Protein AF-U4QFS8-F1 (afdb_monomer_lite)

InterPro domains:
  IPR054530 TcaA, 4th domain [PF22820] (156-215)

Sequence (349 aa):
MVGTNYYSCKAQIGRIETGLENGEVNNVVTNGKVPLTAKNLTPLKEYYKNNPAAYKKLKKSLMGKNNLPIKLIKQGHYFLFFPRYVVQLPTYELNVVNDYHHSTVTVNGMKFVKKQKVFPGAYNIEAKSSYLGQIAKFKKTVNVWKDQTAEVNLNAKTIKVQGMPNGKLYLNNHNIGKLDKKGNLVLEDVPLTKPFSMYVAKKQKGKLVKTKQVKDVPAVIKGSKNVAVLKLDWQQSKNVGKLLEDNFNYPNSKDFIGGSKNKSYVELRTLVSNWRNSPNLTKYHANITVNNKSLNDIRYSVEFNFAFNKNGKRYKRVQVMKFRSASARSTSKGLKIKTIGGGRIVSSK

Structure (mmCIF, N/CA/C/O backbone):
data_AF-U4QFS8-F1
#
_entry.id   AF-U4QFS8-F1
#
loop_
_atom_site.group_PDB
_atom_site.id
_atom_site.type_symbol
_atom_site.label_atom_id
_atom_site.label_alt_id
_atom_site.label_comp_id
_atom_site.label_asym_id
_atom_site.label_entity_id
_atom_site.label_seq_id
_atom_site.pdbx_PDB_ins_code
_atom_site.Cartn_x
_atom_site.Cartn_y
_atom_site.Cartn_z
_atom_site.occupancy
_atom_site.B_iso_or_equiv
_atom_site.auth_seq_id
_atom_site.auth_comp_id
_atom_site.auth_asym_id
_atom_site.auth_atom_id
_atom_site.pdbx_PDB_model_num
ATOM 1 N N . MET A 1 1 ? 40.858 7.389 -58.552 1.00 50.66 1 MET A N 1
ATOM 2 C CA . MET A 1 1 ? 40.901 6.383 -57.464 1.00 50.66 1 MET A CA 1
ATOM 3 C C . MET A 1 1 ? 40.076 6.865 -56.255 1.00 50.66 1 MET A C 1
ATOM 5 O O . MET A 1 1 ? 40.611 7.101 -55.184 1.00 50.66 1 MET A O 1
ATOM 9 N N . VAL A 1 2 ? 38.763 7.074 -56.435 1.00 56.12 2 VAL A N 1
ATOM 10 C CA . VAL A 1 2 ? 37.859 7.632 -55.395 1.00 56.12 2 VAL A CA 1
ATOM 11 C C . VAL A 1 2 ? 37.007 6.530 -54.741 1.00 56.12 2 VAL A C 1
ATOM 13 O O . VAL A 1 2 ? 36.715 6.586 -53.547 1.00 56.12 2 VAL A O 1
ATOM 16 N N . GLY A 1 3 ? 36.698 5.460 -55.487 1.00 58.19 3 GLY A N 1
ATOM 17 C CA . GLY A 1 3 ? 35.922 4.318 -54.990 1.00 58.19 3 GLY A CA 1
ATOM 18 C C . GLY A 1 3 ? 36.631 3.495 -53.906 1.00 58.19 3 GLY A C 1
ATOM 19 O O . GLY A 1 3 ? 36.007 3.127 -52.915 1.00 58.19 3 GLY A O 1
ATOM 20 N N . THR A 1 4 ? 37.943 3.261 -54.022 1.00 61.84 4 THR A N 1
ATOM 21 C CA . THR A 1 4 ? 38.717 2.456 -53.052 1.00 61.84 4 THR A CA 1
ATOM 22 C C . THR A 1 4 ? 38.780 3.091 -51.662 1.00 61.84 4 THR A C 1
ATOM 24 O O . THR A 1 4 ? 38.658 2.385 -50.663 1.00 61.84 4 THR A O 1
ATOM 27 N N . ASN A 1 5 ? 38.886 4.421 -51.576 1.00 77.69 5 ASN A N 1
ATOM 28 C CA . ASN A 1 5 ? 38.854 5.128 -50.293 1.00 77.69 5 ASN A CA 1
ATOM 29 C C . ASN A 1 5 ? 37.457 5.096 -49.668 1.00 77.69 5 ASN A C 1
ATOM 31 O O . ASN A 1 5 ? 37.330 4.798 -48.477 1.00 77.69 5 ASN A O 1
ATOM 35 N N . TYR A 1 6 ? 36.410 5.331 -50.468 1.00 83.31 6 TYR A N 1
ATOM 36 C CA . TYR A 1 6 ? 35.029 5.330 -49.987 1.00 83.31 6 TYR A CA 1
ATOM 37 C C . TYR A 1 6 ? 34.590 3.957 -49.463 1.00 83.31 6 TYR A C 1
ATOM 39 O O . TYR A 1 6 ? 33.925 3.895 -48.428 1.00 83.31 6 TYR A O 1
ATOM 47 N N . TYR A 1 7 ? 34.974 2.863 -50.128 1.00 85.19 7 TYR A N 1
ATOM 48 C CA . TYR A 1 7 ? 34.629 1.496 -49.723 1.00 85.19 7 TYR A CA 1
ATOM 49 C C . TYR A 1 7 ? 35.663 0.824 -48.809 1.00 85.19 7 TYR A C 1
ATOM 51 O O . TYR A 1 7 ? 35.506 -0.346 -48.461 1.00 85.19 7 TYR A O 1
ATOM 59 N N . SER A 1 8 ? 36.690 1.540 -48.349 1.00 86.06 8 SER A N 1
ATOM 60 C CA . SER A 1 8 ? 37.619 1.005 -47.350 1.00 86.06 8 SER A CA 1
ATOM 61 C C . SER A 1 8 ? 36.906 0.671 -46.028 1.00 86.06 8 SER A C 1
ATOM 63 O O . SER A 1 8 ? 35.926 1.318 -45.649 1.00 86.06 8 SER A O 1
ATOM 65 N N . CYS A 1 9 ? 37.419 -0.318 -45.286 1.00 84.06 9 CYS A N 1
ATOM 66 C CA . CYS A 1 9 ? 36.885 -0.697 -43.970 1.00 84.06 9 CYS A CA 1
ATOM 67 C C . CYS A 1 9 ? 36.814 0.513 -43.019 1.00 84.06 9 CYS A C 1
ATOM 69 O O . CYS A 1 9 ? 35.785 0.764 -42.400 1.00 84.06 9 CYS A O 1
ATOM 71 N N . LYS A 1 10 ? 37.874 1.333 -42.978 1.00 86.62 10 LYS A N 1
ATOM 72 C CA . LYS A 1 10 ? 37.955 2.534 -42.132 1.00 86.62 10 LYS A CA 1
ATOM 73 C C . LYS A 1 10 ? 36.900 3.586 -42.497 1.00 86.62 10 LYS A C 1
ATOM 75 O O . LYS A 1 10 ? 36.266 4.137 -41.601 1.00 86.62 10 LYS A O 1
ATOM 80 N N . ALA A 1 11 ? 36.684 3.849 -43.789 1.00 86.62 11 ALA A N 1
ATOM 81 C CA . ALA A 1 11 ? 35.662 4.798 -44.234 1.00 86.62 11 ALA A CA 1
ATOM 82 C C . ALA A 1 11 ? 34.238 4.288 -43.956 1.00 86.62 11 ALA A C 1
ATOM 84 O O . ALA A 1 11 ? 33.378 5.062 -43.535 1.00 86.62 11 ALA A O 1
ATOM 85 N N . GLN A 1 12 ? 33.995 2.984 -44.136 1.00 90.00 12 GLN A N 1
ATOM 86 C CA . GLN A 1 12 ? 32.719 2.359 -43.782 1.00 90.00 12 GLN A CA 1
ATOM 87 C C . GLN A 1 12 ? 32.458 2.408 -42.271 1.00 90.00 12 GLN A C 1
ATOM 89 O O . GLN A 1 12 ? 31.362 2.792 -41.876 1.00 90.00 12 GLN A O 1
ATOM 94 N N . ILE A 1 13 ? 33.459 2.113 -41.430 1.00 86.75 13 ILE A N 1
ATOM 95 C CA . ILE A 1 13 ? 33.359 2.241 -39.966 1.00 86.75 13 ILE A CA 1
ATOM 96 C C . ILE A 1 13 ? 32.983 3.672 -39.571 1.00 86.75 13 ILE A C 1
ATOM 98 O O . ILE A 1 13 ? 32.060 3.843 -38.786 1.00 86.75 13 ILE A O 1
ATOM 102 N N . GLY A 1 14 ? 33.615 4.697 -40.154 1.00 84.88 14 GLY A N 1
ATOM 103 C CA . GLY A 1 14 ? 33.268 6.093 -39.861 1.00 84.88 14 GLY A CA 1
ATOM 104 C C . GLY A 1 14 ? 31.794 6.419 -40.141 1.00 84.88 14 GLY A C 1
ATOM 105 O O . GLY A 1 14 ? 31.136 7.045 -39.317 1.00 84.88 14 GLY A O 1
ATOM 106 N N . ARG A 1 15 ? 31.239 5.930 -41.259 1.00 87.00 15 ARG A N 1
ATOM 107 C CA . ARG A 1 15 ? 29.809 6.109 -41.581 1.00 87.00 15 ARG A CA 1
ATOM 108 C C . ARG A 1 15 ? 28.891 5.310 -40.656 1.00 87.00 15 ARG A C 1
ATOM 110 O O . ARG A 1 15 ? 27.831 5.792 -40.273 1.00 87.00 15 ARG A O 1
ATOM 117 N N . ILE A 1 16 ? 29.293 4.095 -40.293 1.00 86.75 16 ILE A N 1
ATOM 118 C CA . ILE A 1 16 ? 28.574 3.241 -39.342 1.00 86.75 16 ILE A CA 1
ATOM 119 C C . ILE A 1 16 ? 28.515 3.892 -37.956 1.00 86.75 16 ILE A C 1
ATOM 121 O O . ILE A 1 16 ? 27.464 3.867 -37.324 1.00 86.75 16 ILE A O 1
ATOM 125 N N . GLU A 1 17 ? 29.621 4.475 -37.490 1.00 80.94 17 GLU A N 1
ATOM 126 C CA . GLU A 1 17 ? 29.708 5.187 -36.211 1.00 80.94 17 GLU A CA 1
ATOM 127 C C . GLU A 1 17 ? 28.690 6.325 -36.152 1.00 80.94 17 GLU A C 1
ATOM 129 O O . GLU A 1 17 ? 27.843 6.342 -35.258 1.00 80.94 17 GLU A O 1
ATOM 134 N N . THR A 1 18 ? 28.706 7.204 -37.158 1.00 78.69 18 THR A N 1
ATOM 135 C CA . THR A 1 18 ? 27.737 8.299 -37.285 1.00 78.69 18 THR A CA 1
ATOM 136 C C . THR A 1 18 ? 26.303 7.777 -37.347 1.00 78.69 18 THR A C 1
ATOM 138 O O . THR A 1 18 ? 25.427 8.300 -36.661 1.00 78.69 18 THR A O 1
ATOM 141 N N . GLY A 1 19 ? 26.060 6.703 -38.102 1.00 83.62 19 GLY A N 1
ATOM 142 C CA . GLY A 1 19 ? 24.743 6.076 -38.182 1.00 83.62 19 GLY A CA 1
ATOM 143 C C . GLY A 1 19 ? 24.246 5.560 -36.827 1.00 83.62 19 GLY A C 1
ATOM 144 O O . GLY A 1 19 ? 23.108 5.825 -36.449 1.00 83.62 19 GLY A O 1
ATOM 145 N N . LEU A 1 20 ? 25.091 4.879 -36.045 1.00 81.31 20 LEU A N 1
ATOM 146 C CA . LEU A 1 20 ? 24.729 4.370 -34.714 1.00 81.31 20 LEU A CA 1
ATOM 147 C C . LEU A 1 20 ? 24.473 5.492 -33.701 1.00 81.31 20 LEU A C 1
ATOM 149 O O . LEU A 1 20 ? 23.542 5.392 -32.902 1.00 81.31 20 LEU A O 1
ATOM 153 N N . GLU A 1 21 ? 25.269 6.560 -33.746 1.00 78.56 21 GLU A N 1
ATOM 154 C CA . GLU A 1 21 ? 25.066 7.763 -32.932 1.00 78.56 21 GLU A CA 1
ATOM 155 C C . GLU A 1 21 ? 23.747 8.471 -33.283 1.00 78.56 21 GLU A C 1
ATOM 157 O O . GLU A 1 21 ? 23.036 8.963 -32.404 1.00 78.56 21 GLU A O 1
ATOM 162 N N . ASN A 1 22 ? 23.357 8.448 -34.558 1.00 79.56 22 ASN A N 1
ATOM 163 C CA . ASN A 1 22 ? 22.119 9.058 -35.035 1.00 79.56 22 ASN A CA 1
ATOM 164 C C . ASN A 1 22 ? 20.884 8.153 -34.906 1.00 79.56 22 ASN A C 1
ATOM 166 O O . ASN A 1 22 ? 19.762 8.673 -34.896 1.00 79.56 22 ASN A O 1
ATOM 170 N N . GLY A 1 23 ? 21.066 6.842 -34.715 1.00 79.50 23 GLY A N 1
ATOM 171 C CA . GLY A 1 23 ? 19.991 5.844 -34.629 1.00 79.50 23 GLY A CA 1
ATOM 172 C C . GLY A 1 23 ? 19.531 5.297 -35.988 1.00 79.50 23 GLY A C 1
ATOM 173 O O . GLY A 1 23 ? 18.373 4.910 -36.137 1.00 79.50 23 GLY A O 1
ATOM 174 N N . GLU A 1 24 ? 20.414 5.287 -36.984 1.00 85.62 24 GLU A N 1
ATOM 175 C CA . GLU A 1 24 ? 20.159 4.807 -38.343 1.00 85.62 24 GLU A CA 1
ATOM 176 C C . GLU A 1 24 ? 20.303 3.281 -38.467 1.00 85.62 24 GLU A C 1
ATOM 178 O O . GLU A 1 24 ? 21.109 2.647 -37.787 1.00 85.62 24 GLU A O 1
ATOM 183 N N . VAL A 1 25 ? 19.536 2.683 -39.386 1.00 84.38 25 VAL A N 1
ATOM 184 C CA . VAL A 1 25 ? 19.454 1.219 -39.564 1.00 84.38 25 VAL A CA 1
ATOM 185 C C . VAL A 1 25 ? 20.276 0.675 -40.741 1.00 84.38 25 VAL A C 1
ATOM 187 O O . VAL A 1 25 ? 20.540 -0.522 -40.789 1.00 84.38 25 VAL A O 1
ATOM 190 N N . ASN A 1 26 ? 20.717 1.523 -41.679 1.00 82.06 26 ASN A N 1
ATOM 191 C CA . ASN A 1 26 ? 21.203 1.104 -43.009 1.00 82.06 26 ASN A CA 1
ATOM 192 C C . ASN A 1 26 ? 22.449 0.201 -42.997 1.00 82.06 26 ASN A C 1
ATOM 194 O O . ASN A 1 26 ? 22.675 -0.559 -43.936 1.00 82.06 26 ASN A O 1
ATOM 198 N N . ASN A 1 27 ? 23.251 0.256 -41.933 1.00 85.00 27 ASN A N 1
ATOM 199 C CA . ASN A 1 27 ? 24.464 -0.552 -41.785 1.00 85.00 27 ASN A CA 1
ATOM 200 C C . ASN A 1 27 ? 24.449 -1.390 -40.502 1.00 85.00 27 ASN A C 1
ATOM 202 O O . ASN A 1 27 ? 25.500 -1.696 -39.935 1.00 85.00 27 ASN A O 1
ATOM 206 N N . VAL A 1 28 ? 23.251 -1.740 -40.036 1.00 87.38 28 VAL A N 1
ATOM 207 C CA . VAL A 1 28 ? 23.035 -2.507 -38.815 1.00 87.38 28 VAL A CA 1
ATOM 208 C C . VAL A 1 28 ? 22.300 -3.793 -39.154 1.00 87.38 28 VAL A C 1
ATOM 210 O O . VAL A 1 28 ? 21.328 -3.801 -39.901 1.00 87.38 28 VAL A O 1
ATOM 213 N N . VAL A 1 29 ? 22.759 -4.890 -38.570 1.00 90.56 29 VAL A N 1
ATOM 214 C CA . VAL A 1 29 ? 22.085 -6.184 -38.585 1.00 90.56 29 VAL A CA 1
ATOM 215 C C . VAL A 1 29 ? 21.950 -6.718 -37.171 1.00 90.56 29 VAL A C 1
ATOM 217 O O . VAL A 1 29 ? 22.601 -6.251 -36.239 1.00 90.56 29 VAL A O 1
ATOM 220 N N . THR A 1 30 ? 21.101 -7.721 -36.988 1.00 89.44 30 THR A N 1
ATOM 221 C CA . THR A 1 30 ? 20.945 -8.399 -35.706 1.00 89.44 30 THR A CA 1
ATOM 222 C C . THR A 1 30 ? 20.821 -9.898 -35.918 1.00 89.44 30 THR A C 1
ATOM 224 O O . THR A 1 30 ? 20.336 -10.351 -36.950 1.00 89.44 30 THR A O 1
ATOM 227 N N . ASN A 1 31 ? 21.286 -10.668 -34.939 1.00 83.25 31 ASN A N 1
ATOM 228 C CA . ASN A 1 31 ? 21.037 -12.106 -34.849 1.00 83.25 31 ASN A CA 1
ATOM 229 C C . ASN A 1 31 ? 19.728 -12.432 -34.100 1.00 83.25 31 ASN A C 1
ATOM 231 O O . ASN A 1 31 ? 19.338 -13.595 -34.023 1.00 83.25 31 ASN A O 1
ATOM 235 N N . GLY A 1 32 ? 19.069 -11.428 -33.513 1.00 83.75 32 GLY A N 1
ATOM 236 C CA . GLY A 1 32 ? 17.811 -11.586 -32.796 1.00 83.75 32 GLY A CA 1
ATOM 237 C C . GLY A 1 32 ? 16.586 -11.397 -33.690 1.00 83.75 32 GLY A C 1
ATOM 238 O O . GLY A 1 32 ? 16.657 -10.859 -34.787 1.00 83.75 32 GLY A O 1
ATOM 239 N N . LYS A 1 33 ? 15.414 -11.789 -33.183 1.00 85.75 33 LYS A N 1
ATOM 240 C CA . LYS A 1 33 ? 14.117 -11.582 -33.858 1.00 85.75 33 LYS A CA 1
ATOM 241 C C . LYS A 1 33 ? 13.503 -10.196 -33.582 1.00 85.75 33 LYS A C 1
ATOM 243 O O . LYS A 1 33 ? 12.305 -10.009 -33.763 1.00 85.75 33 LYS A O 1
ATOM 248 N N . VAL A 1 34 ? 14.291 -9.242 -33.080 1.00 89.50 34 VAL A N 1
ATOM 249 C CA . VAL A 1 34 ? 13.816 -7.882 -32.778 1.00 89.50 34 VAL A CA 1
ATOM 250 C C . VAL A 1 34 ? 13.878 -7.051 -34.063 1.00 89.50 34 VAL A C 1
ATOM 252 O O . VAL A 1 34 ? 14.958 -6.961 -34.649 1.00 89.50 34 VAL A O 1
ATOM 255 N N . PRO A 1 35 ? 12.774 -6.422 -34.510 1.00 90.31 35 PRO A N 1
ATOM 256 C CA . PRO A 1 35 ? 12.785 -5.611 -35.724 1.00 90.31 35 PRO A CA 1
ATOM 257 C C . PRO A 1 35 ? 13.795 -4.463 -35.636 1.00 90.31 35 PRO A C 1
ATOM 259 O O . PRO A 1 35 ? 13.774 -3.679 -34.682 1.00 90.31 35 PRO A O 1
ATOM 262 N N . LEU A 1 36 ? 14.656 -4.331 -36.644 1.00 89.38 36 LEU A N 1
ATOM 263 C CA . LEU A 1 36 ? 15.589 -3.212 -36.764 1.00 89.38 36 LEU A CA 1
ATOM 264 C C . LEU A 1 36 ? 14.849 -1.982 -37.283 1.00 89.38 36 LEU A C 1
ATOM 266 O O . LEU A 1 36 ? 14.576 -1.851 -38.471 1.00 89.38 36 LEU A O 1
ATOM 270 N N . THR A 1 37 ? 14.508 -1.080 -36.370 1.00 90.81 37 THR A N 1
ATOM 271 C CA . THR A 1 37 ? 13.853 0.195 -36.675 1.00 90.81 37 THR A CA 1
ATOM 272 C C . THR A 1 37 ? 14.557 1.312 -35.913 1.00 90.81 37 THR A C 1
ATOM 274 O O . THR A 1 37 ? 15.086 1.073 -34.825 1.00 90.81 37 THR A O 1
ATOM 277 N N . ALA A 1 38 ? 14.520 2.544 -36.429 1.00 88.31 38 ALA A N 1
ATOM 278 C CA . ALA A 1 38 ? 15.088 3.708 -35.736 1.00 88.31 38 ALA A CA 1
ATOM 279 C C . ALA A 1 38 ? 14.531 3.859 -34.304 1.00 88.31 38 ALA A C 1
ATOM 281 O O . ALA A 1 38 ? 15.254 4.155 -33.350 1.00 88.31 38 ALA A O 1
ATOM 282 N N . LYS A 1 39 ? 13.242 3.543 -34.128 1.00 89.44 39 LYS A N 1
ATOM 283 C CA . LYS A 1 39 ? 12.564 3.518 -32.829 1.00 89.44 39 LYS A CA 1
ATOM 284 C C . LYS A 1 39 ? 13.188 2.512 -31.854 1.00 89.44 39 LYS A C 1
ATOM 286 O O . LYS A 1 39 ? 13.451 2.858 -30.707 1.00 89.44 39 LYS A O 1
ATOM 291 N N . ASN A 1 40 ? 13.473 1.289 -32.302 1.00 90.94 40 ASN A N 1
ATOM 292 C CA . ASN A 1 40 ? 14.089 0.259 -31.456 1.00 90.94 40 ASN A CA 1
ATOM 293 C C . ASN A 1 40 ? 15.581 0.519 -31.179 1.00 90.94 40 ASN A C 1
ATOM 295 O O . ASN A 1 40 ? 16.106 -0.010 -30.203 1.00 90.94 40 ASN A O 1
ATOM 299 N N . LEU A 1 41 ? 16.253 1.340 -31.995 1.00 91.62 41 LEU A N 1
ATOM 300 C CA . LEU A 1 41 ? 17.640 1.776 -31.777 1.00 91.62 41 LEU A CA 1
ATOM 301 C C . LEU A 1 41 ? 17.763 3.058 -30.939 1.00 91.62 41 LEU A C 1
ATOM 303 O O . LEU A 1 41 ? 18.858 3.390 -30.487 1.00 91.62 41 LEU A O 1
ATOM 307 N N . THR A 1 42 ? 16.654 3.751 -30.665 1.00 92.06 42 THR A N 1
ATOM 308 C CA . THR A 1 42 ? 16.639 4.949 -29.804 1.00 92.06 42 THR A CA 1
ATOM 309 C C . THR A 1 42 ? 17.305 4.722 -28.432 1.00 92.06 42 THR A C 1
ATOM 311 O O . THR A 1 42 ? 18.117 5.561 -28.043 1.00 92.06 42 THR A O 1
ATOM 314 N N . PRO A 1 43 ? 17.095 3.587 -27.729 1.00 94.25 43 PRO A N 1
ATOM 315 C CA . PRO A 1 43 ? 17.794 3.289 -26.472 1.00 94.25 43 PRO A CA 1
ATOM 316 C C . PRO A 1 43 ? 19.323 3.275 -26.599 1.00 94.25 43 PRO A C 1
ATOM 318 O O . PRO A 1 43 ? 20.035 3.728 -25.700 1.00 94.25 43 PRO A O 1
ATOM 321 N N . LEU A 1 44 ? 19.843 2.741 -27.708 1.00 92.44 44 LEU A N 1
ATOM 322 C CA . LEU A 1 44 ? 21.281 2.659 -27.970 1.00 92.44 44 LEU A CA 1
ATOM 323 C C . LEU A 1 44 ? 21.863 4.054 -28.224 1.00 92.44 44 LEU A C 1
ATOM 325 O O . LEU A 1 44 ? 22.890 4.414 -27.645 1.00 92.44 44 LEU A O 1
ATOM 329 N N . LYS A 1 45 ? 21.158 4.852 -29.034 1.00 91.81 45 LYS A N 1
ATOM 330 C CA . LYS A 1 45 ? 21.471 6.262 -29.288 1.00 91.81 45 LYS A CA 1
ATOM 331 C C . LYS A 1 45 ? 21.521 7.069 -27.990 1.00 91.81 45 LYS A C 1
ATOM 333 O O . LYS A 1 45 ? 22.513 7.746 -27.722 1.00 91.81 45 LYS A O 1
ATOM 338 N N . GLU A 1 46 ? 20.482 6.975 -27.159 1.00 92.56 46 GLU A N 1
ATOM 339 C CA . GLU A 1 46 ? 20.421 7.680 -25.873 1.00 92.56 46 GLU A CA 1
ATOM 340 C C . GLU A 1 46 ? 21.557 7.262 -24.936 1.00 92.56 46 GLU A C 1
ATOM 342 O O . GLU A 1 46 ? 22.164 8.110 -24.278 1.00 92.56 46 GLU A O 1
ATOM 347 N N . TYR A 1 47 ? 21.897 5.969 -24.906 1.00 93.06 47 TYR A N 1
ATOM 348 C CA . TYR A 1 47 ? 23.018 5.486 -24.110 1.00 93.06 47 TYR A CA 1
ATOM 349 C C . TYR A 1 47 ? 24.338 6.135 -24.533 1.00 93.06 47 TYR A C 1
ATOM 351 O O . TYR A 1 47 ? 25.043 6.660 -23.673 1.00 93.06 47 TYR A O 1
ATOM 359 N N . TYR A 1 48 ? 24.685 6.127 -25.822 1.00 89.88 48 TYR A N 1
ATOM 360 C CA . TYR A 1 48 ? 25.968 6.676 -26.271 1.00 89.88 48 TYR A CA 1
ATOM 361 C C . TYR A 1 48 ? 26.039 8.197 -26.172 1.00 89.88 48 TYR A C 1
ATOM 363 O O . TYR A 1 48 ? 27.088 8.710 -25.780 1.00 89.88 48 TYR A O 1
ATOM 371 N N . LYS A 1 49 ? 24.920 8.901 -26.396 1.00 90.56 49 LYS A N 1
ATOM 372 C CA . LYS A 1 49 ? 24.813 10.343 -26.134 1.00 90.56 49 LYS A CA 1
ATOM 373 C C . LYS A 1 49 ? 25.176 10.680 -24.684 1.00 90.56 49 LYS A C 1
ATOM 375 O O . LYS A 1 49 ? 25.915 11.626 -24.435 1.00 90.56 49 LYS A O 1
ATOM 380 N N . ASN A 1 50 ? 24.699 9.873 -23.735 1.00 91.19 50 ASN A N 1
ATOM 381 C CA . ASN A 1 50 ? 24.952 10.069 -22.306 1.00 91.19 50 ASN A CA 1
ATOM 382 C C . ASN A 1 50 ? 26.260 9.416 -21.817 1.00 91.19 50 ASN A C 1
ATOM 384 O O . ASN A 1 50 ? 26.674 9.655 -20.686 1.00 91.19 50 ASN A O 1
ATOM 388 N N . ASN A 1 51 ? 26.927 8.600 -22.643 1.00 91.38 51 ASN A N 1
ATOM 389 C CA . ASN A 1 51 ? 28.166 7.896 -22.298 1.00 91.38 51 ASN A CA 1
ATOM 390 C C . ASN A 1 51 ? 29.242 8.052 -23.398 1.00 91.38 51 ASN A C 1
ATOM 392 O O . ASN A 1 51 ? 29.632 7.056 -24.026 1.00 91.38 51 ASN A O 1
ATOM 396 N N . PRO A 1 52 ? 29.813 9.258 -23.603 1.00 90.19 52 PRO A N 1
ATOM 397 C CA . PRO A 1 52 ? 30.792 9.503 -24.669 1.00 90.19 52 PRO A CA 1
ATOM 398 C C . PRO A 1 52 ? 32.040 8.610 -24.583 1.00 90.19 52 PRO A C 1
ATOM 400 O O . PRO A 1 52 ? 32.621 8.223 -25.597 1.00 90.19 52 PRO A O 1
ATOM 403 N N . ALA A 1 53 ? 32.459 8.232 -23.372 1.00 90.81 53 ALA A N 1
ATOM 404 C CA . ALA A 1 53 ? 33.579 7.313 -23.174 1.00 90.81 53 ALA A CA 1
ATOM 405 C C . ALA A 1 53 ? 33.274 5.894 -23.692 1.00 90.81 53 ALA A C 1
ATOM 407 O O . ALA A 1 53 ? 34.148 5.251 -24.277 1.00 90.81 53 ALA A O 1
ATOM 408 N N . ALA A 1 54 ? 32.040 5.411 -23.517 1.00 88.25 54 ALA A N 1
ATOM 409 C CA . ALA A 1 54 ? 31.609 4.121 -24.050 1.00 88.25 54 ALA A CA 1
ATOM 410 C C . ALA A 1 54 ? 31.539 4.154 -25.582 1.00 88.25 54 ALA A C 1
ATOM 412 O O . ALA A 1 54 ? 31.950 3.195 -26.232 1.00 88.25 54 ALA A O 1
ATOM 413 N N . TYR A 1 55 ? 31.115 5.282 -26.156 1.00 86.38 55 TYR A N 1
ATOM 414 C CA . TYR A 1 55 ? 31.133 5.488 -27.603 1.00 86.38 55 TYR A CA 1
ATOM 415 C C . TYR A 1 55 ? 32.562 5.475 -28.168 1.00 86.38 55 TYR A C 1
ATOM 417 O O . TYR A 1 55 ? 32.855 4.738 -29.108 1.00 86.38 55 TYR A O 1
ATOM 425 N N . LYS A 1 56 ? 33.507 6.175 -27.522 1.00 86.06 56 LYS A N 1
ATOM 426 C CA . LYS A 1 56 ? 34.937 6.116 -27.884 1.00 86.06 56 LYS A CA 1
ATOM 427 C C . LYS A 1 56 ? 35.498 4.688 -27.822 1.00 86.06 56 LYS A C 1
ATOM 429 O O . LYS A 1 56 ? 36.318 4.316 -28.662 1.00 86.06 56 LYS A O 1
ATOM 434 N N . LYS A 1 57 ? 35.067 3.875 -26.848 1.00 87.25 57 LYS A N 1
ATOM 435 C CA . LYS A 1 57 ? 35.446 2.453 -26.751 1.00 87.25 57 LYS A CA 1
ATOM 436 C C . LYS A 1 57 ? 34.837 1.616 -27.879 1.00 87.25 57 LYS A C 1
ATOM 438 O O . LYS A 1 57 ? 35.563 0.810 -28.457 1.00 87.25 57 LYS A O 1
ATOM 443 N N . LEU A 1 58 ? 33.564 1.833 -28.224 1.00 86.38 58 LEU A N 1
ATOM 444 C CA . LEU A 1 58 ? 32.923 1.186 -29.374 1.00 86.38 58 LEU A CA 1
ATOM 445 C C . LEU A 1 58 ? 33.703 1.490 -30.658 1.00 86.38 58 LEU A C 1
ATOM 447 O O . LEU A 1 58 ? 34.123 0.562 -31.342 1.00 86.38 58 LEU A O 1
ATOM 451 N N . LYS A 1 59 ? 33.990 2.766 -30.926 1.00 83.38 59 LYS A N 1
ATOM 452 C CA . LYS A 1 59 ? 34.804 3.218 -32.063 1.00 83.38 59 LYS A CA 1
ATOM 453 C C . LYS A 1 59 ? 36.127 2.459 -32.166 1.00 83.38 59 LYS A C 1
ATOM 455 O O . LYS A 1 59 ? 36.419 1.819 -33.173 1.00 83.38 59 LYS A O 1
ATOM 460 N N . LYS A 1 60 ? 36.905 2.436 -31.078 1.00 84.69 60 LYS A N 1
ATOM 461 C CA . LYS A 1 60 ? 38.162 1.669 -31.022 1.00 84.69 60 LYS A CA 1
ATOM 462 C C . LYS A 1 60 ? 37.951 0.173 -31.272 1.00 84.69 60 LYS A C 1
ATOM 464 O O . LYS A 1 60 ? 38.778 -0.445 -31.930 1.00 84.69 60 LYS A O 1
ATOM 469 N N . SER A 1 61 ? 36.861 -0.403 -30.764 1.00 85.12 61 SER A N 1
ATOM 470 C CA . SER A 1 61 ? 36.564 -1.828 -30.938 1.00 85.12 61 SER A CA 1
ATOM 471 C C . SER A 1 61 ? 36.185 -2.203 -32.366 1.00 85.12 61 SER A C 1
ATOM 473 O O . SER A 1 61 ? 36.605 -3.257 -32.821 1.00 85.12 61 SER A O 1
ATOM 475 N N . LEU A 1 62 ? 35.460 -1.342 -33.088 1.00 84.69 62 LEU A N 1
ATOM 476 C CA . LEU A 1 62 ? 35.093 -1.588 -34.483 1.00 84.69 62 LEU A CA 1
ATOM 477 C C . LEU A 1 62 ? 36.316 -1.492 -35.407 1.00 84.69 62 LEU A C 1
ATOM 479 O O . LEU A 1 62 ? 36.370 -2.179 -36.422 1.00 84.69 62 LEU A O 1
ATOM 483 N N . MET A 1 63 ? 37.312 -0.679 -35.034 1.00 80.94 63 MET A N 1
ATOM 484 C CA . MET A 1 63 ? 38.591 -0.550 -35.744 1.00 80.94 63 MET A CA 1
ATOM 485 C C . MET A 1 63 ? 39.615 -1.653 -35.411 1.00 80.94 63 MET A C 1
ATOM 487 O O . MET A 1 63 ? 40.663 -1.705 -36.052 1.00 80.94 63 MET A O 1
ATOM 491 N N . GLY A 1 64 ? 39.355 -2.518 -34.423 1.00 73.69 64 GLY A N 1
ATOM 492 C CA . GLY A 1 64 ? 40.307 -3.520 -33.930 1.00 73.69 64 GLY A CA 1
ATOM 493 C C . GLY A 1 64 ? 39.691 -4.908 -33.728 1.00 73.69 64 GLY A C 1
ATOM 494 O O . GLY A 1 64 ? 38.516 -5.137 -33.995 1.00 73.69 64 GLY A O 1
ATOM 495 N N . LYS A 1 65 ? 40.484 -5.868 -33.237 1.00 62.75 65 LYS A N 1
ATOM 496 C CA . LYS A 1 65 ? 40.005 -7.212 -32.863 1.00 62.75 65 LYS A CA 1
ATOM 497 C C . LYS A 1 65 ? 39.635 -7.247 -31.377 1.00 62.75 65 LYS A C 1
ATOM 499 O O . LYS A 1 65 ? 40.372 -7.810 -30.577 1.00 62.75 65 LYS A O 1
ATOM 504 N N . ASN A 1 66 ? 38.517 -6.630 -30.996 1.00 60.91 66 ASN A N 1
ATOM 505 C CA . ASN A 1 66 ? 38.038 -6.666 -29.608 1.00 60.91 66 ASN A CA 1
ATOM 506 C C . ASN A 1 66 ? 36.764 -7.511 -29.464 1.00 60.91 66 ASN A C 1
ATOM 508 O O . ASN A 1 66 ? 35.836 -7.392 -30.260 1.00 60.91 66 ASN A O 1
ATOM 512 N N . ASN A 1 67 ? 36.690 -8.303 -28.389 1.00 65.06 67 ASN A N 1
ATOM 513 C CA . ASN A 1 67 ? 35.546 -9.157 -28.036 1.00 65.06 67 ASN A CA 1
ATOM 514 C C . ASN A 1 67 ? 34.399 -8.373 -27.369 1.00 65.06 67 ASN A C 1
ATOM 516 O O . ASN A 1 67 ? 33.905 -8.760 -26.310 1.00 65.06 67 ASN A O 1
ATOM 520 N N . LEU A 1 68 ? 33.973 -7.252 -27.957 1.00 76.38 68 LEU A N 1
ATOM 521 C CA . LEU A 1 68 ? 32.777 -6.557 -27.479 1.00 76.38 68 LEU A CA 1
ATOM 522 C C . LEU A 1 68 ? 31.494 -7.203 -28.035 1.00 76.38 68 LEU A C 1
ATOM 524 O O . LEU A 1 68 ? 31.530 -7.859 -29.080 1.00 76.38 68 LEU A O 1
ATOM 528 N N . PRO A 1 69 ? 30.344 -7.029 -27.352 1.00 83.50 69 PRO A N 1
ATOM 529 C CA . PRO A 1 69 ? 29.084 -7.630 -27.788 1.00 83.50 69 PRO A CA 1
ATOM 530 C C . PRO A 1 69 ? 28.605 -7.126 -29.154 1.00 83.50 69 PRO A C 1
ATOM 532 O O . PRO A 1 69 ? 27.957 -7.866 -29.887 1.00 83.50 69 PRO A O 1
ATOM 535 N N . ILE A 1 70 ? 28.930 -5.874 -29.489 1.00 88.69 70 ILE A N 1
ATOM 536 C CA . ILE A 1 70 ? 28.665 -5.271 -30.795 1.00 88.69 70 ILE A CA 1
ATOM 537 C C . ILE A 1 70 ? 29.858 -5.563 -31.704 1.00 88.69 70 ILE A C 1
ATOM 539 O O . ILE A 1 70 ? 30.987 -5.205 -31.367 1.00 88.69 70 ILE A O 1
ATOM 543 N N . LYS A 1 71 ? 29.605 -6.203 -32.849 1.00 88.62 71 LYS A N 1
ATOM 544 C CA . LYS A 1 71 ? 30.657 -6.694 -33.751 1.00 88.62 71 LYS A CA 1
ATOM 545 C C . LYS A 1 71 ? 30.554 -6.061 -35.129 1.00 88.62 71 LYS A C 1
ATOM 547 O O . LYS A 1 71 ? 29.455 -5.864 -35.634 1.00 88.62 71 LYS A O 1
ATOM 552 N N . LEU A 1 72 ? 31.698 -5.815 -35.762 1.00 89.56 72 LEU A N 1
ATOM 553 C CA . LEU A 1 72 ? 31.763 -5.509 -37.187 1.00 89.56 72 LEU A CA 1
ATOM 554 C C . LEU A 1 72 ? 31.868 -6.821 -37.970 1.00 89.56 72 LEU A C 1
ATOM 556 O O . LEU A 1 72 ? 32.774 -7.615 -37.717 1.00 89.56 72 LEU A O 1
ATOM 560 N N . ILE A 1 73 ? 30.968 -7.049 -38.921 1.00 90.31 73 ILE A N 1
ATOM 561 C CA . ILE A 1 73 ? 30.995 -8.233 -39.786 1.00 90.31 73 ILE A CA 1
ATOM 562 C C . ILE A 1 73 ? 31.004 -7.829 -41.258 1.00 90.31 73 ILE A C 1
ATOM 564 O O . ILE A 1 73 ? 30.535 -6.751 -41.626 1.00 90.31 73 ILE A O 1
ATOM 568 N N . LYS A 1 74 ? 31.530 -8.712 -42.108 1.00 90.81 74 LYS A N 1
ATOM 569 C CA . LYS A 1 74 ? 31.409 -8.591 -43.564 1.00 90.81 74 LYS A CA 1
ATOM 570 C C . LYS A 1 74 ? 30.082 -9.210 -43.996 1.00 90.81 74 LYS A C 1
ATOM 572 O O . LYS A 1 74 ? 29.806 -10.353 -43.644 1.00 90.81 74 LYS A O 1
ATOM 577 N N . GLN A 1 75 ? 29.277 -8.475 -44.756 1.00 90.12 75 GLN A N 1
ATOM 578 C CA . GLN A 1 75 ? 27.996 -8.950 -45.271 1.00 90.12 75 GLN A CA 1
ATOM 579 C C . GLN A 1 75 ? 27.782 -8.492 -46.719 1.00 90.12 75 GLN A C 1
ATOM 581 O O . GLN A 1 75 ? 27.155 -7.461 -46.982 1.00 90.12 75 GLN A O 1
ATOM 586 N N . GLY A 1 76 ? 28.260 -9.310 -47.655 1.00 89.12 76 GLY A N 1
ATOM 587 C CA . GLY A 1 76 ? 28.178 -9.051 -49.091 1.00 89.12 76 GLY A CA 1
ATOM 588 C C . GLY A 1 76 ? 29.248 -8.080 -49.587 1.00 89.12 76 GLY A C 1
ATOM 589 O O . GLY A 1 76 ? 30.216 -7.780 -48.882 1.00 89.12 76 GLY A O 1
ATOM 590 N N . HIS A 1 77 ? 29.058 -7.593 -50.811 1.00 90.62 77 HIS A N 1
ATOM 591 C CA . HIS A 1 77 ? 29.991 -6.700 -51.489 1.00 90.62 77 HIS A CA 1
ATOM 592 C C . HIS A 1 77 ? 29.234 -5.568 -52.200 1.00 90.62 77 HIS A C 1
ATOM 594 O O . HIS A 1 77 ? 28.154 -5.790 -52.742 1.00 90.62 77 HIS A O 1
ATOM 600 N N . TYR A 1 78 ? 29.795 -4.360 -52.215 1.00 86.38 78 TYR A N 1
ATOM 601 C CA . TYR A 1 78 ? 29.392 -3.295 -53.131 1.00 86.38 78 TYR A CA 1
ATOM 602 C C . TYR A 1 78 ? 30.012 -3.543 -54.502 1.00 86.38 78 TYR A C 1
ATOM 604 O O . TYR A 1 78 ? 31.199 -3.871 -54.589 1.00 86.38 78 TYR A O 1
ATOM 612 N N . PHE A 1 79 ? 29.214 -3.364 -55.558 1.00 84.69 79 PHE A N 1
ATOM 613 C CA . PHE A 1 79 ? 29.635 -3.571 -56.947 1.00 84.69 79 PHE A CA 1
ATOM 614 C C . PHE A 1 79 ? 30.376 -4.902 -57.164 1.00 84.69 79 PHE A C 1
ATOM 616 O O . PHE A 1 79 ? 31.324 -4.940 -57.930 1.00 84.69 79 PHE A O 1
ATOM 623 N N . LEU A 1 80 ? 29.998 -5.971 -56.446 1.00 84.44 80 LEU A N 1
ATOM 624 C CA . LEU A 1 80 ? 30.615 -7.312 -56.464 1.00 84.44 80 LEU A CA 1
ATOM 625 C C . LEU A 1 80 ? 32.042 -7.435 -55.888 1.00 84.44 80 LEU A C 1
ATOM 627 O O . LEU A 1 80 ? 32.402 -8.525 -55.456 1.00 84.44 80 LEU A O 1
ATOM 631 N N . PHE A 1 81 ? 32.827 -6.358 -55.798 1.00 84.75 81 PHE A N 1
ATOM 632 C CA . PHE A 1 81 ? 34.251 -6.442 -55.424 1.00 84.75 81 PHE A CA 1
ATOM 633 C C . PHE A 1 81 ? 34.577 -5.872 -54.043 1.00 84.75 81 PHE A C 1
ATOM 635 O O . PHE A 1 81 ? 35.474 -6.363 -53.357 1.00 84.75 81 PHE A O 1
ATOM 642 N N . PHE A 1 82 ? 33.872 -4.829 -53.603 1.00 87.50 82 PHE A N 1
ATOM 643 C CA . PHE A 1 82 ? 34.249 -4.141 -52.371 1.00 87.50 82 PHE A CA 1
ATOM 644 C C . PHE A 1 82 ? 33.513 -4.729 -51.169 1.00 87.50 82 PHE A C 1
ATOM 646 O O . PHE A 1 82 ? 32.287 -4.677 -51.146 1.00 87.50 82 PHE A O 1
ATOM 653 N N . PRO A 1 83 ? 34.196 -5.245 -50.135 1.00 89.94 83 PRO A N 1
ATOM 654 C CA . PRO A 1 83 ? 33.523 -5.849 -48.988 1.00 89.94 83 PRO A CA 1
ATOM 655 C C . PRO A 1 83 ? 32.602 -4.840 -48.299 1.00 89.94 83 PRO A C 1
ATOM 657 O O . PRO A 1 83 ? 33.022 -3.730 -47.969 1.00 89.94 83 PRO A O 1
ATOM 660 N N . ARG A 1 84 ? 31.346 -5.225 -48.056 1.00 91.50 84 ARG A N 1
ATOM 661 C CA . ARG A 1 84 ? 30.396 -4.416 -47.289 1.00 91.50 84 ARG A CA 1
ATOM 662 C C . ARG A 1 84 ? 30.479 -4.796 -45.820 1.00 91.50 84 ARG A C 1
ATOM 664 O O . ARG A 1 84 ? 30.270 -5.955 -45.463 1.00 91.50 84 ARG A O 1
ATOM 671 N N . TYR A 1 85 ? 30.757 -3.820 -44.970 1.00 91.31 85 TYR A N 1
ATOM 672 C CA . TYR A 1 85 ? 30.806 -4.002 -43.528 1.00 91.31 85 TYR A CA 1
ATOM 673 C C . TYR A 1 85 ? 29.515 -3.506 -42.885 1.00 91.31 85 TYR A C 1
ATOM 675 O O . TYR A 1 85 ? 28.982 -2.465 -43.261 1.00 91.31 85 TYR A O 1
ATOM 683 N N . VAL A 1 86 ? 29.024 -4.255 -41.903 1.00 91.06 86 VAL A N 1
ATOM 684 C CA . VAL A 1 86 ? 27.848 -3.901 -41.101 1.00 91.06 86 VAL A CA 1
ATOM 685 C C . VAL A 1 86 ? 28.124 -4.173 -39.632 1.00 91.06 86 VAL A C 1
ATOM 687 O O . VAL A 1 86 ? 28.952 -5.020 -39.286 1.00 91.06 86 VAL A O 1
ATOM 690 N N . VAL A 1 87 ? 27.407 -3.478 -38.757 1.00 91.31 87 VAL A N 1
ATOM 691 C CA . VAL A 1 87 ? 27.428 -3.755 -37.324 1.00 91.31 87 VAL A CA 1
ATOM 692 C C . VAL A 1 87 ? 26.356 -4.769 -36.970 1.00 91.31 87 VAL A C 1
ATOM 694 O O . VAL A 1 87 ? 25.175 -4.549 -37.209 1.00 91.31 87 VAL A O 1
ATOM 697 N N . GLN A 1 88 ? 26.770 -5.871 -36.357 1.00 91.06 88 GLN A N 1
ATOM 698 C CA . GLN A 1 88 ? 25.881 -6.856 -35.769 1.00 91.06 88 GLN A CA 1
ATOM 699 C C . GLN A 1 88 ? 25.595 -6.499 -34.307 1.00 91.06 88 GLN A C 1
ATOM 701 O O . GLN A 1 88 ? 26.499 -6.505 -33.466 1.00 91.06 88 GLN A O 1
ATOM 706 N N . LEU A 1 89 ? 24.327 -6.210 -34.008 1.00 91.88 89 LEU A N 1
ATOM 707 C CA . LEU A 1 89 ? 23.834 -5.963 -32.657 1.00 91.88 89 LEU A CA 1
ATOM 708 C C . LEU A 1 89 ? 23.285 -7.247 -32.020 1.00 91.88 89 LEU A C 1
ATOM 710 O O . LEU A 1 89 ? 22.438 -7.915 -32.632 1.00 91.88 89 LEU A O 1
ATOM 714 N N . PRO A 1 90 ? 23.691 -7.563 -30.776 1.00 93.06 90 PRO A N 1
ATOM 715 C CA . PRO A 1 90 ? 23.038 -8.597 -29.991 1.00 93.06 90 PRO A CA 1
ATOM 716 C C . PRO A 1 90 ? 21.662 -8.109 -29.520 1.00 93.06 90 PRO A C 1
ATOM 718 O O . PRO A 1 90 ? 21.361 -6.916 -29.546 1.00 93.06 90 PRO A O 1
ATOM 721 N N . THR A 1 91 ? 20.835 -9.029 -29.036 1.00 94.75 91 THR A N 1
ATOM 722 C CA . THR A 1 91 ? 19.593 -8.703 -28.322 1.00 94.75 91 THR A CA 1
ATOM 723 C C . THR A 1 91 ? 19.629 -9.327 -26.942 1.00 94.75 91 THR A C 1
ATOM 725 O O . THR A 1 91 ? 20.059 -10.474 -26.822 1.00 94.75 91 THR A O 1
ATOM 728 N N . TYR A 1 92 ? 19.116 -8.615 -25.948 1.00 95.44 92 TYR A N 1
ATOM 729 C CA . TYR A 1 92 ? 19.045 -9.069 -24.565 1.00 95.44 92 TYR A CA 1
ATOM 730 C C . TYR A 1 92 ? 17.608 -9.156 -24.090 1.00 95.44 92 TYR A C 1
ATOM 732 O O . TYR A 1 92 ? 16.727 -8.454 -24.585 1.00 95.44 92 TYR A O 1
ATOM 740 N N . GLU A 1 93 ? 17.369 -10.011 -23.114 1.00 95.06 93 GLU A N 1
ATOM 741 C CA . GLU A 1 93 ? 16.098 -10.098 -22.426 1.00 95.06 93 GLU A CA 1
ATOM 742 C C . GLU A 1 93 ? 15.999 -9.027 -21.331 1.00 95.06 93 GLU A C 1
ATOM 744 O O . GLU A 1 93 ? 16.805 -8.983 -20.401 1.00 95.06 93 GLU A O 1
ATOM 749 N N . LEU A 1 94 ? 14.983 -8.169 -21.432 1.00 95.50 94 LEU A N 1
ATOM 750 C CA . LEU A 1 94 ? 14.593 -7.249 -20.371 1.00 95.50 94 LEU A CA 1
ATOM 751 C C . LEU A 1 94 ? 13.282 -7.735 -19.753 1.00 95.50 94 LEU A C 1
ATOM 753 O O . LEU A 1 94 ? 12.236 -7.746 -20.406 1.00 95.50 94 LEU A O 1
ATOM 757 N N . ASN A 1 95 ? 13.352 -8.121 -18.482 1.00 96.00 95 ASN A N 1
ATOM 758 C CA . ASN A 1 95 ? 12.194 -8.464 -17.667 1.00 96.00 95 ASN A CA 1
ATOM 759 C C . ASN A 1 95 ? 11.880 -7.301 -16.719 1.00 96.00 95 ASN A C 1
ATOM 761 O O . ASN A 1 95 ? 12.754 -6.844 -15.987 1.00 96.00 95 ASN A O 1
ATOM 765 N N . VAL A 1 96 ? 10.644 -6.810 -16.724 1.00 95.44 96 VAL A N 1
ATOM 766 C CA . VAL A 1 96 ? 10.176 -5.776 -15.799 1.00 95.44 96 VAL A CA 1
ATOM 767 C C . VAL A 1 96 ? 9.156 -6.394 -14.855 1.00 95.44 96 VAL A C 1
ATOM 769 O O . VAL A 1 96 ? 8.049 -6.755 -15.257 1.00 95.44 96 VAL A O 1
ATOM 772 N N . VAL A 1 97 ? 9.545 -6.523 -13.588 1.00 94.62 97 VAL A N 1
ATOM 773 C CA . VAL A 1 97 ? 8.698 -7.087 -12.535 1.00 94.62 97 VAL A CA 1
ATOM 774 C C . VAL A 1 97 ? 7.903 -5.966 -11.884 1.00 94.62 97 VAL A C 1
ATOM 776 O O . VAL A 1 97 ? 8.454 -4.942 -11.476 1.00 94.62 97 VAL A O 1
ATOM 779 N N . ASN A 1 98 ? 6.592 -6.166 -11.816 1.00 92.56 98 ASN A N 1
ATOM 780 C CA . ASN A 1 98 ? 5.648 -5.230 -11.239 1.00 92.56 98 ASN A CA 1
ATOM 781 C C . ASN A 1 98 ? 4.576 -6.009 -10.481 1.00 92.56 98 ASN A C 1
ATOM 783 O O . ASN A 1 98 ? 3.699 -6.615 -11.099 1.00 92.56 98 ASN A O 1
ATOM 787 N N . ASP A 1 99 ? 4.665 -5.967 -9.157 1.00 90.38 99 ASP A N 1
ATOM 788 C CA . ASP A 1 99 ? 3.768 -6.701 -8.263 1.00 90.38 99 ASP A CA 1
ATOM 789 C C . ASP A 1 99 ? 2.552 -5.865 -7.826 1.00 90.38 99 ASP A C 1
ATOM 791 O O . ASP A 1 99 ? 1.718 -6.341 -7.065 1.00 90.38 99 ASP A O 1
ATOM 795 N N . TYR A 1 100 ? 2.424 -4.627 -8.323 1.00 91.44 100 TYR A N 1
ATOM 796 C CA . TYR A 1 100 ? 1.309 -3.733 -8.006 1.00 91.44 100 TYR A CA 1
ATOM 797 C C . TYR A 1 100 ? 0.156 -3.919 -9.008 1.00 91.44 100 TYR A C 1
ATOM 799 O O . TYR A 1 100 ? 0.257 -3.521 -10.175 1.00 91.44 100 TYR A O 1
ATOM 807 N N . HIS A 1 101 ? -0.968 -4.452 -8.535 1.00 88.62 101 HIS A N 1
ATOM 808 C CA . HIS A 1 101 ? -2.223 -4.685 -9.255 1.00 88.62 101 HIS A CA 1
ATOM 809 C C . HIS A 1 101 ? -2.874 -3.414 -9.824 1.00 88.62 101 HIS A C 1
ATOM 811 O O . HIS A 1 101 ? -3.483 -3.462 -10.893 1.00 88.62 101 HIS A O 1
ATOM 817 N N . HIS A 1 102 ? -2.740 -2.266 -9.154 1.00 88.44 102 HIS A N 1
ATOM 818 C CA . HIS A 1 102 ? -3.361 -0.997 -9.579 1.00 88.44 102 HIS A CA 1
ATOM 819 C C . HIS A 1 102 ? -2.422 -0.064 -10.357 1.00 88.44 102 HIS A C 1
ATOM 821 O O . HIS A 1 102 ? -2.604 1.159 -10.370 1.00 88.44 102 HIS A O 1
ATOM 827 N N . SER A 1 103 ? -1.395 -0.621 -10.998 1.00 91.25 103 SER A N 1
ATOM 828 C CA . SER A 1 103 ? -0.361 0.160 -11.670 1.00 91.25 103 SER A CA 1
ATOM 829 C C . SER A 1 103 ? -0.282 -0.087 -13.175 1.00 91.25 103 SER A C 1
ATOM 831 O O . SER A 1 103 ? -0.647 -1.135 -13.701 1.00 91.25 103 SER A O 1
ATOM 833 N N . THR A 1 104 ? 0.226 0.920 -13.875 1.00 92.19 104 THR A N 1
ATOM 834 C CA . THR A 1 104 ? 0.566 0.861 -15.298 1.00 92.19 104 THR A CA 1
ATOM 835 C C . THR A 1 104 ? 2.066 1.040 -15.444 1.00 92.19 104 THR A C 1
ATOM 837 O O . THR A 1 104 ? 2.639 1.906 -14.782 1.00 92.19 104 THR A O 1
ATOM 840 N N . VAL A 1 105 ? 2.692 0.223 -16.293 1.00 94.38 105 VAL A N 1
ATOM 841 C CA . VAL A 1 105 ? 4.136 0.253 -16.549 1.00 94.38 105 VAL A CA 1
ATOM 842 C C . VAL A 1 105 ? 4.388 0.580 -18.010 1.00 94.38 105 VAL A C 1
ATOM 844 O O . VAL A 1 105 ? 3.778 0.002 -18.915 1.00 94.38 105 VAL A O 1
ATOM 847 N N . THR A 1 106 ? 5.318 1.497 -18.233 1.00 94.75 106 THR A N 1
ATOM 848 C CA . THR A 1 106 ? 5.804 1.860 -19.557 1.00 94.75 106 THR A CA 1
ATOM 849 C C . THR A 1 106 ? 7.320 1.804 -19.604 1.00 94.75 106 THR A C 1
ATOM 851 O O . THR A 1 106 ? 7.989 2.158 -18.635 1.00 94.75 106 THR A O 1
ATOM 854 N N . VAL A 1 107 ? 7.859 1.414 -20.753 1.00 93.69 107 VAL A N 1
ATOM 855 C CA . VAL A 1 107 ? 9.288 1.477 -21.057 1.00 93.69 107 VAL A CA 1
ATOM 856 C C . VAL A 1 107 ? 9.464 2.379 -22.269 1.00 93.69 107 VAL A C 1
ATOM 858 O O . VAL A 1 107 ? 8.856 2.146 -23.314 1.00 93.69 107 VAL A O 1
ATOM 861 N N . ASN A 1 108 ? 10.249 3.446 -22.111 1.00 91.25 108 ASN A N 1
ATOM 862 C CA . ASN A 1 108 ? 10.422 4.508 -23.109 1.00 91.25 108 ASN A CA 1
ATOM 863 C C . ASN A 1 108 ? 9.081 5.080 -23.603 1.00 91.25 108 ASN A C 1
ATOM 865 O O . ASN A 1 108 ? 8.861 5.260 -24.799 1.00 91.25 108 ASN A O 1
ATOM 869 N N . GLY A 1 109 ? 8.148 5.298 -22.670 1.00 87.75 109 GLY A N 1
ATOM 870 C CA . GLY A 1 109 ? 6.816 5.847 -22.946 1.00 87.75 109 GLY A CA 1
ATOM 871 C C . GLY A 1 109 ? 5.826 4.877 -23.601 1.00 87.75 109 GLY A C 1
ATOM 872 O O . GLY A 1 109 ? 4.665 5.231 -23.783 1.00 87.75 109 GLY A O 1
ATOM 873 N N . MET A 1 110 ? 6.233 3.647 -23.924 1.00 87.31 110 MET A N 1
ATOM 874 C CA . MET A 1 110 ? 5.349 2.630 -24.501 1.00 87.31 110 MET A CA 1
ATOM 875 C C . MET A 1 110 ? 4.898 1.623 -23.452 1.00 87.31 110 MET A C 1
ATOM 877 O O . MET A 1 110 ? 5.682 1.250 -22.581 1.00 87.31 110 MET A O 1
ATOM 881 N N . LYS A 1 111 ? 3.657 1.128 -23.563 1.00 86.56 111 LYS A N 1
ATOM 882 C CA . LYS A 1 111 ? 3.200 -0.018 -22.763 1.00 86.56 111 LYS A CA 1
ATOM 883 C C . LYS A 1 111 ? 4.171 -1.180 -22.962 1.00 86.56 111 LYS A C 1
ATOM 885 O O . LYS A 1 111 ? 4.455 -1.555 -24.097 1.00 86.56 111 LYS A O 1
ATOM 890 N N . PHE A 1 112 ? 4.673 -1.720 -21.860 1.00 81.31 112 PHE A N 1
ATOM 891 C CA . PHE A 1 112 ? 5.682 -2.767 -21.886 1.00 81.31 112 PHE A CA 1
ATOM 892 C C . PHE A 1 112 ? 5.086 -4.092 -21.420 1.00 81.31 112 PHE A C 1
ATOM 894 O O . PHE A 1 112 ? 4.356 -4.140 -20.429 1.00 81.31 112 PHE A O 1
ATOM 901 N N . VAL A 1 113 ? 5.390 -5.167 -22.145 1.00 75.94 113 VAL A N 1
ATOM 902 C CA . VAL A 1 113 ? 5.049 -6.535 -21.736 1.00 75.94 113 VAL A CA 1
ATOM 903 C C . VAL A 1 113 ? 6.059 -6.980 -20.684 1.00 75.94 113 VAL A C 1
ATOM 905 O O . VAL A 1 113 ? 7.230 -6.660 -20.814 1.00 75.94 113 VAL A O 1
ATOM 908 N N . LYS A 1 114 ? 5.637 -7.749 -19.672 1.00 84.44 114 LYS A N 1
ATOM 909 C CA . LYS A 1 114 ? 6.475 -8.196 -18.538 1.00 84.44 114 LYS A CA 1
ATOM 910 C C . LYS A 1 114 ? 7.899 -8.628 -18.937 1.00 84.44 114 LYS A C 1
ATOM 912 O O . LYS A 1 114 ? 8.840 -8.314 -18.224 1.00 84.44 114 LYS A O 1
ATOM 917 N N . LYS A 1 115 ? 8.073 -9.293 -20.083 1.00 91.88 115 LYS A N 1
ATOM 918 C CA . LYS A 1 115 ? 9.359 -9.801 -20.577 1.00 91.88 115 LYS A CA 1
ATOM 919 C C . LYS A 1 115 ? 9.463 -9.621 -22.094 1.00 91.88 115 LYS A C 1
ATOM 921 O O . LYS A 1 115 ? 8.564 -10.051 -22.814 1.00 91.88 115 LYS A O 1
ATOM 926 N N . GLN A 1 116 ? 10.545 -9.008 -22.582 1.00 90.81 116 GLN A N 1
ATOM 927 C CA . GLN A 1 116 ? 10.753 -8.752 -24.014 1.00 90.81 116 GLN A CA 1
ATOM 928 C C . GLN A 1 116 ? 12.245 -8.770 -24.396 1.00 90.81 116 GLN A C 1
ATOM 930 O O . GLN A 1 116 ? 13.096 -8.328 -23.627 1.00 90.81 116 GLN A O 1
ATOM 935 N N . LYS A 1 117 ? 12.565 -9.242 -25.613 1.00 93.25 117 LYS A N 1
ATOM 936 C CA . LYS A 1 117 ? 13.900 -9.059 -26.208 1.00 93.25 117 LYS A CA 1
ATOM 937 C C . LYS A 1 117 ? 14.063 -7.640 -26.747 1.00 93.25 117 LYS A C 1
ATOM 939 O O . LYS A 1 117 ? 13.217 -7.162 -27.501 1.00 93.25 117 LYS A O 1
ATOM 944 N N . VAL A 1 118 ? 15.165 -6.994 -26.393 1.00 93.81 118 VAL A N 1
ATOM 945 C CA . VAL A 1 118 ? 15.456 -5.595 -26.712 1.00 93.81 118 VAL A CA 1
ATOM 946 C C . VAL A 1 118 ? 16.910 -5.428 -27.165 1.00 93.81 118 VAL A C 1
ATOM 948 O O . VAL A 1 118 ? 17.756 -6.285 -26.903 1.00 93.81 118 VAL A O 1
ATOM 951 N N . PHE A 1 119 ? 17.216 -4.335 -27.864 1.00 94.12 119 PHE A N 1
ATOM 952 C CA . PHE A 1 119 ? 18.600 -3.992 -28.203 1.00 94.12 119 PHE A CA 1
ATOM 953 C C . PHE A 1 119 ? 19.359 -3.452 -26.981 1.00 94.12 119 PHE A C 1
ATOM 955 O O . PHE A 1 119 ? 18.731 -3.029 -26.008 1.00 94.12 119 PHE A O 1
ATOM 962 N N . PRO A 1 120 ? 20.701 -3.429 -26.998 1.00 93.69 120 PRO A N 1
ATOM 963 C CA . PRO A 1 120 ? 21.463 -2.786 -25.942 1.00 93.69 120 PRO A CA 1
ATOM 964 C C . PRO A 1 120 ? 21.138 -1.290 -25.883 1.00 93.69 120 PRO A C 1
ATOM 966 O O . PRO A 1 120 ? 20.843 -0.681 -26.910 1.00 93.69 120 PRO A O 1
ATOM 969 N N . GLY A 1 121 ? 21.192 -0.687 -24.699 1.00 94.38 121 GLY A N 1
ATOM 970 C CA . GLY A 1 121 ? 20.927 0.746 -24.556 1.00 94.38 121 GLY A CA 1
ATOM 971 C C . GLY A 1 121 ? 20.291 1.149 -23.233 1.00 94.38 121 GLY A C 1
ATOM 972 O O . GLY A 1 121 ? 20.180 0.343 -22.311 1.00 94.38 121 GLY A O 1
ATOM 973 N N . ALA A 1 122 ? 19.892 2.415 -23.141 1.00 95.62 122 ALA A N 1
ATOM 974 C CA . ALA A 1 122 ? 19.249 3.002 -21.973 1.00 95.62 122 ALA A CA 1
ATOM 975 C C . ALA A 1 122 ? 17.720 2.902 -22.091 1.00 95.62 122 ALA A C 1
ATOM 977 O O . ALA A 1 122 ? 17.128 3.365 -23.063 1.00 95.62 122 ALA A O 1
ATOM 978 N N . TYR A 1 123 ? 17.080 2.298 -21.091 1.00 95.69 123 TYR A N 1
ATOM 979 C CA . TYR A 1 123 ? 15.632 2.109 -21.039 1.00 95.69 123 TYR A CA 1
ATOM 980 C C . TYR A 1 123 ? 15.048 2.827 -19.827 1.00 95.69 123 TYR A C 1
ATOM 982 O O . TYR A 1 123 ? 15.400 2.531 -18.686 1.00 95.69 123 TYR A O 1
ATOM 990 N N . ASN A 1 124 ? 14.139 3.764 -20.075 1.00 95.50 124 ASN A N 1
ATOM 991 C CA . ASN A 1 124 ? 13.409 4.512 -19.062 1.00 95.50 124 ASN A CA 1
ATOM 992 C C . ASN A 1 124 ? 12.154 3.738 -18.668 1.00 95.50 124 ASN A C 1
ATOM 994 O O . ASN A 1 124 ? 11.178 3.698 -19.415 1.00 95.50 124 ASN A O 1
ATOM 998 N N . ILE A 1 125 ? 12.196 3.116 -17.497 1.00 96.06 125 ILE A N 1
ATOM 999 C CA . ILE A 1 125 ? 11.076 2.392 -16.909 1.00 96.06 125 ILE A CA 1
ATOM 1000 C C . ILE A 1 125 ? 10.301 3.371 -16.042 1.00 96.06 125 ILE A C 1
ATOM 1002 O O . ILE A 1 125 ? 10.851 3.966 -15.114 1.00 96.06 125 ILE A O 1
ATOM 1006 N N . GLU A 1 126 ? 9.019 3.520 -16.334 1.00 96.56 126 GLU A N 1
ATOM 1007 C CA . GLU A 1 126 ? 8.103 4.348 -15.567 1.00 96.56 126 GLU A CA 1
ATOM 1008 C C . GLU A 1 126 ? 6.916 3.504 -15.124 1.00 96.56 126 GLU A C 1
ATOM 1010 O O . GLU A 1 126 ? 6.362 2.734 -15.907 1.00 96.56 126 GLU A O 1
ATOM 1015 N N . ALA A 1 127 ? 6.520 3.655 -13.864 1.00 95.31 127 ALA A N 1
ATOM 1016 C CA . ALA A 1 127 ? 5.298 3.064 -13.353 1.00 95.31 127 ALA A CA 1
ATOM 1017 C C . ALA A 1 127 ? 4.453 4.117 -12.647 1.00 95.31 127 ALA A C 1
ATOM 1019 O O . ALA A 1 127 ? 4.966 4.989 -11.939 1.00 95.31 127 ALA A O 1
ATOM 1020 N N . LYS A 1 128 ? 3.139 4.024 -12.826 1.00 93.88 128 LYS A N 1
ATOM 1021 C CA . LYS A 1 128 ? 2.165 4.907 -12.189 1.00 93.88 128 LYS A CA 1
ATOM 1022 C C . LYS A 1 128 ? 1.029 4.076 -11.619 1.00 93.88 128 LYS A C 1
ATOM 1024 O O . LYS A 1 128 ? 0.380 3.342 -12.360 1.00 93.88 128 LYS A O 1
ATOM 1029 N N . SER A 1 129 ? 0.769 4.243 -10.326 1.00 91.50 129 SER A N 1
ATOM 1030 C CA . SER A 1 129 ? -0.429 3.732 -9.655 1.00 91.50 129 SER A CA 1
ATOM 1031 C C . SER A 1 129 ? -1.324 4.900 -9.265 1.00 91.50 129 SER A C 1
ATOM 1033 O O . SER A 1 129 ? -0.836 5.930 -8.790 1.00 91.50 129 SER A O 1
ATOM 1035 N N . SER A 1 130 ? -2.624 4.752 -9.504 1.00 90.38 130 SER A N 1
ATOM 1036 C CA . SER A 1 130 ? -3.648 5.723 -9.126 1.00 90.38 130 SER A CA 1
ATOM 1037 C C . SER A 1 130 ? -4.805 4.983 -8.478 1.00 90.38 130 SER A C 1
ATOM 1039 O O . SER A 1 130 ? -5.609 4.363 -9.171 1.00 90.38 130 SER A O 1
ATOM 1041 N N . TYR A 1 131 ? -4.898 5.061 -7.155 1.00 89.62 131 TYR A N 1
ATOM 1042 C CA . TYR A 1 131 ? -5.899 4.327 -6.393 1.00 89.62 131 TYR A CA 1
ATOM 1043 C C . TYR A 1 131 ? -6.441 5.184 -5.248 1.00 89.62 131 TYR A C 1
ATOM 1045 O O . TYR A 1 131 ? -5.688 5.865 -4.553 1.00 89.62 131 TYR A O 1
ATOM 1053 N N . LEU A 1 132 ? -7.770 5.191 -5.087 1.00 86.44 132 LEU A N 1
ATOM 1054 C CA . LEU A 1 132 ? -8.494 5.940 -4.046 1.00 86.44 132 LEU A CA 1
ATOM 1055 C C . LEU A 1 132 ? -8.131 7.440 -3.970 1.00 86.44 132 LEU A C 1
ATOM 1057 O O . LEU A 1 132 ? -8.033 8.017 -2.887 1.00 86.44 132 LEU A O 1
ATOM 1061 N N . GLY A 1 133 ? -7.908 8.074 -5.126 1.00 84.62 133 GLY A N 1
ATOM 1062 C CA . GLY A 1 133 ? -7.539 9.493 -5.221 1.00 84.62 133 GLY A CA 1
ATOM 1063 C C . GLY A 1 133 ? -6.084 9.804 -4.847 1.00 84.62 133 GLY A C 1
ATOM 1064 O O . GLY A 1 133 ? -5.703 10.972 -4.809 1.00 84.62 133 GLY A O 1
ATOM 1065 N N . GLN A 1 134 ? -5.265 8.781 -4.587 1.00 89.44 134 GLN A N 1
ATOM 1066 C CA . GLN A 1 134 ? -3.829 8.906 -4.349 1.00 89.44 134 GLN A CA 1
ATOM 1067 C C . GLN A 1 134 ? -3.045 8.430 -5.574 1.00 89.44 134 GLN A C 1
ATOM 1069 O O . GLN A 1 134 ? -3.508 7.570 -6.323 1.00 89.44 134 GLN A O 1
ATOM 1074 N N . ILE A 1 135 ? -1.849 8.988 -5.785 1.00 92.38 135 ILE A N 1
ATOM 1075 C CA . ILE A 1 135 ? -1.001 8.667 -6.940 1.00 92.38 135 ILE A CA 1
ATOM 1076 C C . ILE A 1 135 ? 0.418 8.360 -6.466 1.00 92.38 135 ILE A C 1
ATOM 1078 O O . ILE A 1 135 ? 1.033 9.192 -5.798 1.00 92.38 135 ILE A O 1
ATOM 1082 N N . ALA A 1 136 ? 0.960 7.210 -6.865 1.00 94.12 136 ALA A N 1
ATOM 1083 C CA . ALA A 1 136 ? 2.381 6.884 -6.750 1.00 94.12 136 ALA A CA 1
ATOM 1084 C C . ALA A 1 136 ? 3.014 6.835 -8.141 1.00 94.12 136 ALA A C 1
ATOM 1086 O O . ALA A 1 136 ? 2.394 6.387 -9.109 1.00 94.12 136 ALA A O 1
ATOM 1087 N N . LYS A 1 137 ? 4.260 7.300 -8.229 1.00 95.44 137 LYS A N 1
ATOM 1088 C CA . LYS A 1 137 ? 5.065 7.262 -9.448 1.00 95.44 137 LYS A CA 1
ATOM 1089 C C . LYS A 1 137 ? 6.425 6.653 -9.137 1.00 95.44 137 LYS A C 1
ATOM 1091 O O . LYS A 1 137 ? 6.981 6.904 -8.071 1.00 95.44 137 LYS A O 1
ATOM 1096 N N . PHE A 1 138 ? 6.947 5.903 -10.091 1.00 95.69 138 PHE A N 1
ATOM 1097 C CA . PHE A 1 138 ? 8.293 5.353 -10.095 1.00 95.69 138 PHE A CA 1
ATOM 1098 C C . PHE A 1 138 ? 8.920 5.642 -11.455 1.00 95.69 138 PHE A C 1
ATOM 1100 O O . PHE A 1 138 ? 8.246 5.522 -12.479 1.00 95.69 138 PHE A O 1
ATOM 1107 N N . LYS A 1 139 ? 10.196 6.027 -11.462 1.00 96.31 139 LYS A N 1
ATOM 1108 C CA . LYS A 1 139 ? 10.982 6.229 -12.678 1.00 96.31 139 LYS A CA 1
ATOM 1109 C C . LYS A 1 139 ? 12.405 5.752 -12.435 1.00 96.31 139 LYS A C 1
ATOM 1111 O O . LYS A 1 139 ? 13.028 6.161 -11.458 1.00 96.31 139 LYS A O 1
ATOM 1116 N N . LYS A 1 140 ? 12.913 4.903 -13.324 1.00 95.56 140 LYS A N 1
ATOM 1117 C CA . LYS A 1 140 ? 14.287 4.401 -13.284 1.00 95.56 140 LYS A CA 1
ATOM 1118 C C . LYS A 1 140 ? 14.802 4.175 -14.696 1.00 95.56 140 LYS A C 1
ATOM 1120 O O . LYS A 1 140 ? 14.143 3.524 -15.500 1.00 95.56 140 LYS A O 1
ATOM 1125 N N . THR A 1 141 ? 16.002 4.664 -14.972 1.00 96.00 141 THR A N 1
ATOM 1126 C CA . THR A 1 141 ? 16.730 4.325 -16.196 1.00 96.00 141 THR A CA 1
ATOM 1127 C C . THR A 1 141 ? 17.587 3.091 -15.941 1.00 96.00 141 THR A C 1
ATOM 1129 O O . THR A 1 141 ? 18.301 3.019 -14.939 1.00 96.00 141 THR A O 1
ATOM 1132 N N . VAL A 1 142 ? 17.510 2.110 -16.835 1.00 95.31 142 VAL A N 1
ATOM 1133 C CA . VAL A 1 142 ? 18.282 0.868 -16.771 1.00 95.31 142 VAL A CA 1
ATOM 1134 C C . VAL A 1 142 ? 19.081 0.714 -18.060 1.00 95.31 142 VAL A C 1
ATOM 1136 O O . VAL A 1 142 ? 18.527 0.771 -19.154 1.00 95.31 142 VAL A O 1
ATOM 1139 N N . ASN A 1 143 ? 20.390 0.503 -17.928 1.00 95.88 143 ASN A N 1
ATOM 1140 C CA . ASN A 1 143 ? 21.276 0.254 -19.062 1.00 95.88 143 ASN A CA 1
ATOM 1141 C C . ASN A 1 143 ? 21.333 -1.251 -19.343 1.00 95.88 143 ASN A C 1
ATOM 1143 O O . ASN A 1 143 ? 21.824 -2.020 -18.516 1.00 95.88 143 ASN A O 1
ATOM 1147 N N . VAL A 1 144 ? 20.832 -1.679 -20.500 1.00 95.69 144 VAL A N 1
ATOM 1148 C CA . VAL A 1 144 ? 20.775 -3.081 -20.926 1.00 95.69 144 VAL A CA 1
ATOM 1149 C C . VAL A 1 144 ? 21.990 -3.423 -21.775 1.00 95.69 144 VAL A C 1
ATOM 1151 O O . VAL A 1 144 ? 22.127 -2.947 -22.895 1.00 95.69 144 VAL A O 1
ATOM 1154 N N . TRP A 1 145 ? 22.865 -4.263 -21.219 1.00 94.06 145 TRP A N 1
ATOM 1155 C CA . TRP A 1 145 ? 24.067 -4.813 -21.872 1.00 94.06 145 TRP A CA 1
ATOM 1156 C C . TRP A 1 145 ? 24.224 -6.326 -21.665 1.00 94.06 145 TRP A C 1
ATOM 1158 O O . TRP A 1 145 ? 25.224 -6.907 -22.076 1.00 94.06 145 TRP A O 1
ATOM 1168 N N . LYS A 1 146 ? 23.242 -6.933 -21.000 1.00 94.94 146 LYS A N 1
ATOM 1169 C CA . LYS A 1 146 ? 23.062 -8.359 -20.739 1.00 94.94 146 LYS A CA 1
ATOM 1170 C C . LYS A 1 146 ? 21.598 -8.586 -20.367 1.00 94.94 146 LYS A C 1
ATOM 1172 O O . LYS A 1 146 ? 20.897 -7.615 -20.058 1.00 94.94 146 LYS A O 1
ATOM 1177 N N . ASP A 1 147 ? 21.173 -9.841 -20.351 1.00 95.50 147 ASP A N 1
ATOM 1178 C CA . ASP A 1 147 ? 19.860 -10.214 -19.827 1.00 95.50 147 ASP A CA 1
ATOM 1179 C C . ASP A 1 147 ? 19.733 -9.742 -18.375 1.00 95.50 147 ASP A C 1
ATOM 1181 O O . ASP A 1 147 ? 20.644 -9.937 -17.562 1.00 95.50 147 ASP A O 1
ATOM 1185 N N . GLN A 1 148 ? 18.633 -9.062 -18.052 1.00 95.12 148 GLN A N 1
ATOM 1186 C CA . GLN A 1 148 ? 18.427 -8.537 -16.706 1.00 95.12 148 GLN A CA 1
ATOM 1187 C C . GLN A 1 148 ? 16.960 -8.315 -16.355 1.00 95.12 148 GLN A C 1
ATOM 1189 O O . GLN A 1 148 ? 16.091 -8.152 -17.214 1.00 95.12 148 GLN A O 1
ATOM 1194 N N . THR A 1 149 ? 16.720 -8.246 -15.047 1.00 96.19 149 THR A N 1
ATOM 1195 C CA . THR A 1 149 ? 15.424 -7.905 -14.469 1.00 96.19 149 THR A CA 1
ATOM 1196 C C . THR A 1 149 ? 15.479 -6.526 -13.822 1.00 96.19 149 THR A C 1
ATOM 1198 O O . THR A 1 149 ? 16.435 -6.194 -13.121 1.00 96.19 149 THR A O 1
ATOM 1201 N N . ALA A 1 150 ? 14.445 -5.725 -14.048 1.00 95.06 150 ALA A N 1
ATOM 1202 C CA . ALA A 1 150 ? 14.229 -4.451 -13.389 1.00 95.06 150 ALA A CA 1
ATOM 1203 C C . ALA A 1 150 ? 12.921 -4.490 -12.596 1.00 95.06 150 ALA A C 1
ATOM 1205 O O . ALA A 1 150 ? 11.859 -4.789 -13.136 1.00 95.06 150 ALA A O 1
ATOM 1206 N N . GLU A 1 151 ? 13.000 -4.166 -11.312 1.00 94.94 151 GLU A N 1
ATOM 1207 C CA . GLU A 1 151 ? 11.844 -4.160 -10.418 1.00 94.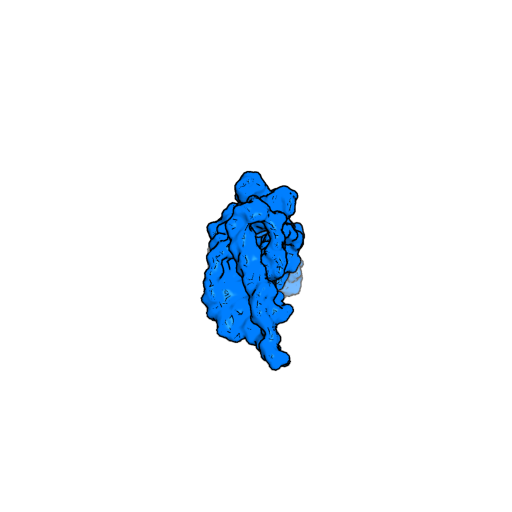94 151 GLU A CA 1
ATOM 1208 C C . GLU A 1 151 ? 11.251 -2.756 -10.305 1.00 94.94 151 GLU A C 1
ATOM 1210 O O . GLU A 1 151 ? 11.968 -1.762 -10.127 1.00 94.94 151 GLU A O 1
ATOM 1215 N N . VAL A 1 152 ? 9.927 -2.682 -10.406 1.00 94.69 152 VAL A N 1
ATOM 1216 C CA . VAL A 1 152 ? 9.153 -1.481 -10.104 1.00 94.69 152 VAL A CA 1
ATOM 1217 C C . VAL A 1 152 ? 9.006 -1.356 -8.594 1.00 94.69 152 VAL A C 1
ATOM 1219 O O . VAL A 1 152 ? 8.539 -2.279 -7.936 1.00 94.69 152 VAL A O 1
ATOM 1222 N N . ASN A 1 153 ? 9.347 -0.188 -8.049 1.00 93.44 153 ASN A N 1
ATOM 1223 C CA . ASN A 1 153 ? 9.181 0.104 -6.627 1.00 93.44 153 ASN A CA 1
ATOM 1224 C C . ASN A 1 153 ? 8.337 1.370 -6.448 1.00 93.44 153 ASN A C 1
ATOM 1226 O O . ASN A 1 153 ? 8.835 2.494 -6.549 1.00 93.44 153 ASN A O 1
ATOM 1230 N N . LEU A 1 154 ? 7.034 1.189 -6.235 1.00 93.31 154 LEU A N 1
ATOM 1231 C CA . LEU A 1 154 ? 6.111 2.285 -5.961 1.00 93.31 154 LEU A CA 1
ATOM 1232 C C . LEU A 1 154 ? 6.031 2.530 -4.453 1.00 93.31 154 LEU A C 1
ATOM 1234 O O . LEU A 1 154 ? 5.926 1.596 -3.662 1.00 93.31 154 LEU A O 1
ATOM 1238 N N . ASN A 1 155 ? 5.977 3.803 -4.049 1.00 92.75 155 ASN A N 1
ATOM 1239 C CA . ASN A 1 155 ? 5.642 4.171 -2.672 1.00 92.75 155 ASN A CA 1
ATOM 1240 C C . ASN A 1 155 ? 4.143 3.933 -2.399 1.00 92.75 155 ASN A C 1
ATOM 1242 O O . ASN A 1 155 ? 3.337 4.865 -2.332 1.00 92.75 155 ASN A O 1
ATOM 1246 N N . ALA A 1 156 ? 3.774 2.660 -2.318 1.00 92.94 156 ALA A N 1
ATOM 1247 C CA . ALA A 1 156 ? 2.437 2.147 -2.098 1.00 92.94 156 ALA A CA 1
ATOM 1248 C C . ALA A 1 156 ? 2.510 0.902 -1.203 1.00 92.94 156 ALA A C 1
ATOM 1250 O O . ALA A 1 156 ? 3.512 0.185 -1.216 1.00 92.94 156 ALA A O 1
ATOM 1251 N N . LYS A 1 157 ? 1.466 0.650 -0.408 1.00 92.44 157 LYS A N 1
ATOM 1252 C CA . LYS A 1 157 ? 1.382 -0.538 0.457 1.00 92.44 157 LYS A CA 1
ATOM 1253 C C . LYS A 1 157 ? -0.018 -1.122 0.488 1.00 92.44 157 LYS A C 1
ATOM 1255 O O . LYS A 1 157 ? -1.008 -0.395 0.419 1.00 92.44 157 LYS A O 1
ATOM 1260 N N . THR A 1 158 ? -0.085 -2.422 0.744 1.00 94.31 158 THR A N 1
ATOM 1261 C CA . THR A 1 158 ? -1.332 -3.078 1.128 1.00 94.31 158 THR A CA 1
ATOM 1262 C C . THR A 1 158 ? -1.668 -2.736 2.579 1.00 94.31 158 THR A C 1
ATOM 1264 O O . THR A 1 158 ? -0.871 -2.965 3.492 1.00 94.31 158 THR A O 1
ATOM 1267 N N . ILE A 1 159 ? -2.860 -2.189 2.810 1.00 95.12 159 ILE A N 1
ATOM 1268 C CA . ILE A 1 159 ? -3.364 -1.804 4.130 1.00 95.12 159 ILE A CA 1
ATOM 1269 C C . ILE A 1 159 ? -4.519 -2.730 4.510 1.00 95.12 159 ILE A C 1
ATOM 1271 O O . ILE A 1 159 ? -5.609 -2.670 3.943 1.00 95.12 159 ILE A O 1
ATOM 1275 N N . LYS A 1 160 ? -4.306 -3.559 5.533 1.00 94.88 160 LYS A N 1
ATOM 1276 C CA . LYS A 1 160 ? -5.366 -4.316 6.199 1.00 94.88 160 LYS A CA 1
ATOM 1277 C C . LYS A 1 160 ? -6.003 -3.446 7.275 1.00 94.88 160 LYS A C 1
ATOM 1279 O O . LYS A 1 160 ? -5.456 -3.264 8.364 1.00 94.88 160 LYS A O 1
ATOM 1284 N N . VAL A 1 161 ? -7.185 -2.930 6.979 1.00 94.25 161 VAL A N 1
ATOM 1285 C CA . VAL A 1 161 ? -7.986 -2.140 7.909 1.00 94.25 161 VAL A CA 1
ATOM 1286 C C . VAL A 1 161 ? -8.765 -3.069 8.827 1.00 94.25 161 VAL A C 1
ATOM 1288 O O . VAL A 1 161 ? -9.461 -3.970 8.363 1.00 94.25 161 VAL A O 1
ATOM 1291 N N . GLN A 1 162 ? -8.678 -2.825 10.133 1.00 86.00 162 GLN A N 1
ATOM 1292 C CA . GLN A 1 162 ? -9.443 -3.529 11.158 1.00 86.00 162 GLN A CA 1
ATOM 1293 C C . GLN A 1 162 ? -10.324 -2.541 11.918 1.00 86.00 162 GLN A C 1
ATOM 1295 O O . GLN A 1 162 ? -9.839 -1.552 12.466 1.00 86.00 162 GLN A O 1
ATOM 1300 N N . GLY A 1 163 ? -11.623 -2.810 11.973 1.00 80.62 163 GLY A N 1
ATOM 1301 C CA . GLY A 1 163 ? -12.602 -1.924 12.588 1.00 80.62 163 GLY A CA 1
ATOM 1302 C C . GLY A 1 163 ? -13.930 -2.623 12.849 1.00 80.62 163 GLY A C 1
ATOM 1303 O O . GLY A 1 163 ? -13.988 -3.808 13.173 1.00 80.62 163 GLY A O 1
ATOM 1304 N N . MET A 1 164 ? -15.027 -1.877 12.739 1.00 75.12 164 MET A N 1
ATOM 1305 C CA . MET A 1 164 ? -16.351 -2.404 13.050 1.00 75.12 164 MET A CA 1
ATOM 1306 C C . MET A 1 164 ? -16.856 -3.373 11.969 1.00 75.12 164 MET A C 1
ATOM 1308 O O . MET A 1 164 ? -16.952 -2.968 10.808 1.00 75.12 164 MET A O 1
ATOM 1312 N N . PRO A 1 165 ? -17.301 -4.593 12.334 1.00 83.50 165 PRO A N 1
ATOM 1313 C CA . PRO A 1 165 ? -17.951 -5.503 11.401 1.00 83.50 165 PRO A CA 1
ATOM 1314 C C . PRO A 1 165 ? -19.087 -4.837 10.638 1.00 83.50 165 PRO A C 1
ATOM 1316 O O . PRO A 1 165 ? -19.978 -4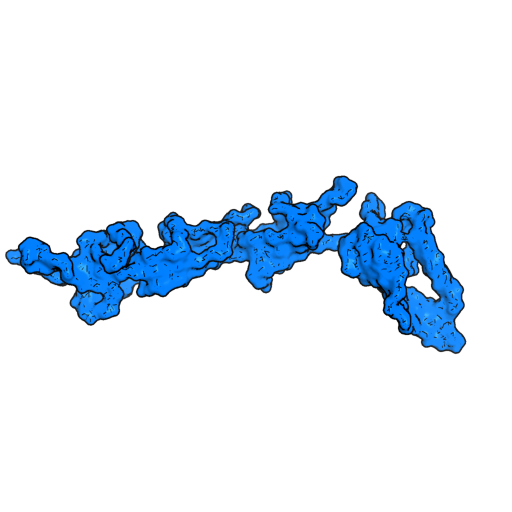.222 11.245 1.00 83.50 165 PRO A O 1
ATOM 1319 N N . ASN A 1 166 ? -19.098 -5.000 9.317 1.00 83.75 166 ASN A N 1
ATOM 1320 C CA . ASN A 1 166 ? -20.078 -4.390 8.421 1.00 83.75 166 ASN A CA 1
ATOM 1321 C C . ASN A 1 166 ? -20.120 -2.846 8.448 1.00 83.75 166 ASN A C 1
ATOM 1323 O O . ASN A 1 166 ? -21.118 -2.264 8.015 1.00 83.75 166 ASN A O 1
ATOM 1327 N N . GLY A 1 167 ? -19.104 -2.175 8.997 1.00 89.38 167 GLY A N 1
ATOM 1328 C CA . GLY A 1 167 ? -18.964 -0.721 8.931 1.00 89.38 167 GLY A CA 1
ATOM 1329 C C . GLY A 1 167 ? -18.486 -0.266 7.554 1.00 89.38 167 GLY A C 1
ATOM 1330 O O . GLY A 1 167 ? -17.784 -1.001 6.869 1.00 89.38 167 GLY A O 1
ATOM 1331 N N . LYS A 1 168 ? -18.870 0.941 7.141 1.00 96.31 168 LYS A N 1
ATOM 1332 C CA . LYS A 1 168 ? -18.369 1.589 5.926 1.00 96.31 168 LYS A CA 1
ATOM 1333 C C . LYS A 1 168 ? -17.045 2.278 6.236 1.00 96.31 168 LYS A C 1
ATOM 1335 O O . LYS A 1 168 ? -16.968 3.021 7.214 1.00 96.31 168 LYS A O 1
ATOM 1340 N N . LEU A 1 169 ? -16.022 2.009 5.438 1.00 96.62 169 LEU A N 1
ATOM 1341 C CA . LEU A 1 169 ? -14.723 2.653 5.527 1.00 96.62 169 LEU A CA 1
ATOM 1342 C C . LEU A 1 169 ? -14.744 3.950 4.727 1.00 96.62 169 LEU A C 1
ATOM 1344 O O . LEU A 1 169 ? -15.167 3.967 3.574 1.00 96.62 169 LEU A O 1
ATOM 1348 N N . TYR A 1 170 ? -14.250 5.014 5.341 1.00 95.94 170 TYR A N 1
ATOM 1349 C CA . TYR A 1 170 ? -14.104 6.312 4.716 1.00 95.94 170 TYR A CA 1
ATOM 1350 C C . TYR A 1 170 ? -12.628 6.672 4.614 1.00 95.94 170 TYR A C 1
ATOM 1352 O O . TYR A 1 170 ? -11.911 6.577 5.610 1.00 95.94 170 TYR A O 1
ATOM 1360 N N . LEU A 1 171 ? -12.206 7.120 3.432 1.00 95.06 171 LEU A N 1
ATOM 1361 C CA . LEU A 1 171 ? -10.913 7.747 3.172 1.00 95.06 171 LEU A CA 1
ATOM 1362 C C . LEU A 1 171 ? -11.178 9.189 2.745 1.00 95.06 171 LEU A C 1
ATOM 1364 O O . LEU A 1 171 ? -11.947 9.421 1.818 1.00 95.06 171 LEU A O 1
ATOM 1368 N N . ASN A 1 172 ? -10.599 10.161 3.452 1.00 93.75 172 ASN A N 1
ATOM 1369 C CA . ASN A 1 172 ? -10.842 11.593 3.221 1.00 93.75 172 ASN A CA 1
ATOM 1370 C C . ASN A 1 172 ? -12.338 11.938 3.093 1.00 93.75 172 ASN A C 1
ATOM 1372 O O . ASN A 1 172 ? -12.745 12.663 2.198 1.00 93.75 172 ASN A O 1
ATOM 1376 N N . ASN A 1 173 ? -13.165 11.387 3.989 1.00 93.25 173 ASN A N 1
ATOM 1377 C CA . ASN A 1 173 ? -14.629 11.530 3.997 1.00 93.25 173 ASN A CA 1
ATOM 1378 C C . ASN A 1 173 ? -15.389 10.897 2.817 1.00 93.25 173 ASN A C 1
ATOM 1380 O O . ASN A 1 173 ? -16.619 10.935 2.822 1.00 93.25 173 ASN A O 1
ATOM 1384 N N . HIS A 1 174 ? -14.716 10.221 1.887 1.00 94.12 174 HIS A N 1
ATOM 1385 C CA . HIS A 1 174 ? -15.358 9.434 0.836 1.00 94.12 174 HIS A CA 1
ATOM 1386 C C . HIS A 1 174 ? -15.484 7.974 1.257 1.00 94.12 174 HIS A C 1
ATOM 1388 O O . HIS A 1 174 ? -14.533 7.378 1.755 1.00 94.12 174 HIS A O 1
ATOM 1394 N N . ASN A 1 175 ? -16.668 7.391 1.075 1.00 95.31 175 ASN A N 1
ATOM 1395 C CA . ASN A 1 175 ? -16.892 5.971 1.332 1.00 95.31 175 ASN A CA 1
ATOM 1396 C C . ASN A 1 175 ? -16.157 5.136 0.274 1.00 95.31 175 ASN A C 1
ATOM 1398 O O . ASN A 1 175 ? -16.468 5.258 -0.906 1.00 95.31 175 ASN A O 1
ATOM 1402 N N . ILE A 1 176 ? -15.235 4.276 0.703 1.00 94.44 176 ILE A N 1
ATOM 1403 C CA . ILE A 1 176 ? -14.400 3.452 -0.188 1.00 94.44 176 ILE A CA 1
ATOM 1404 C C . ILE A 1 176 ? -14.709 1.956 -0.099 1.00 94.44 176 ILE A C 1
ATOM 1406 O O . ILE A 1 176 ? -14.108 1.156 -0.805 1.00 94.44 176 ILE A O 1
ATOM 1410 N N . GLY A 1 177 ? -15.631 1.551 0.775 1.00 95.06 177 GLY A N 1
ATOM 1411 C CA . GLY A 1 177 ? -15.992 0.146 0.907 1.00 95.06 177 GLY A CA 1
ATOM 1412 C C . GLY A 1 177 ? -16.580 -0.197 2.261 1.00 95.06 177 GLY A C 1
ATOM 1413 O O . GLY A 1 177 ? -16.797 0.655 3.123 1.00 95.06 177 GLY A O 1
ATOM 1414 N N . LYS A 1 178 ? -16.854 -1.482 2.460 1.00 95.81 178 LYS A N 1
ATOM 1415 C CA . LYS A 1 178 ? -17.445 -2.006 3.689 1.00 95.81 178 LYS A CA 1
ATOM 1416 C C . LYS A 1 178 ? -16.545 -3.090 4.263 1.00 95.81 178 LYS A C 1
ATOM 1418 O O . LYS A 1 178 ? -16.075 -3.954 3.535 1.00 95.81 178 LYS A O 1
ATOM 1423 N N . LEU A 1 179 ? -16.339 -3.047 5.573 1.00 92.19 179 LEU A N 1
ATOM 1424 C CA . LEU A 1 179 ? -15.648 -4.095 6.312 1.00 92.19 179 LEU A CA 1
ATOM 1425 C C . LEU A 1 179 ? -16.497 -5.371 6.326 1.00 92.19 179 LEU A C 1
ATOM 1427 O O . LEU A 1 179 ? -17.728 -5.311 6.408 1.00 92.19 179 LEU A O 1
ATOM 1431 N N . ASP A 1 180 ? -15.834 -6.521 6.313 1.00 86.12 180 ASP A N 1
ATOM 1432 C CA . ASP A 1 180 ? -16.464 -7.838 6.348 1.00 86.12 180 ASP A CA 1
ATOM 1433 C C . ASP A 1 180 ? -17.177 -8.133 7.693 1.00 86.12 180 ASP A C 1
ATOM 1435 O O . ASP A 1 180 ? -17.235 -7.313 8.622 1.00 86.12 180 ASP A O 1
ATOM 1439 N N . LYS A 1 181 ? -17.734 -9.346 7.823 1.00 77.50 181 LYS A N 1
ATOM 1440 C CA . LYS A 1 181 ? -18.394 -9.822 9.056 1.00 77.50 181 LYS A CA 1
ATOM 1441 C C . LYS A 1 181 ? -17.439 -9.925 10.256 1.00 77.50 181 LYS A C 1
ATOM 1443 O O . LYS A 1 181 ? -17.907 -9.931 11.392 1.00 77.50 181 LYS A O 1
ATOM 1448 N N . LYS A 1 182 ? -16.127 -9.997 10.017 1.00 75.62 182 LYS A N 1
ATOM 1449 C CA . LYS A 1 182 ? -15.063 -10.047 11.029 1.00 75.62 182 LYS A CA 1
ATOM 1450 C C . LYS A 1 182 ? -14.474 -8.657 11.326 1.00 75.62 182 LYS A C 1
ATOM 1452 O O . LYS A 1 182 ? -13.659 -8.539 12.235 1.00 75.62 182 LYS A O 1
ATOM 1457 N N . GLY A 1 183 ? -14.901 -7.612 10.613 1.00 81.50 183 GLY A N 1
ATOM 1458 C CA . GLY A 1 183 ? -14.399 -6.249 10.775 1.00 81.50 183 GLY A CA 1
ATOM 1459 C C . GLY A 1 183 ? -13.098 -5.966 10.029 1.00 81.50 183 GLY A C 1
ATOM 1460 O O . GLY A 1 183 ? -12.347 -5.104 10.472 1.00 81.50 183 GLY A O 1
ATOM 1461 N N . ASN A 1 184 ? -12.817 -6.660 8.926 1.00 86.44 184 ASN A N 1
ATOM 1462 C CA . ASN A 1 184 ? -11.623 -6.435 8.113 1.00 86.44 184 ASN A CA 1
ATOM 1463 C C . ASN A 1 184 ? -11.975 -5.912 6.715 1.00 86.44 184 ASN A C 1
ATOM 1465 O O . ASN A 1 184 ? -13.018 -6.251 6.160 1.00 86.44 184 ASN A O 1
ATOM 1469 N N . LEU A 1 185 ? -11.080 -5.113 6.142 1.00 95.50 185 LEU A N 1
ATOM 1470 C CA . LEU A 1 185 ? -11.051 -4.778 4.719 1.00 95.50 185 LEU A CA 1
ATOM 1471 C C . LEU A 1 185 ? -9.588 -4.652 4.288 1.00 95.50 185 LEU A C 1
ATOM 1473 O O . LEU A 1 185 ? -8.797 -4.039 5.004 1.00 95.50 185 LEU A O 1
ATOM 1477 N N . VAL A 1 186 ? -9.224 -5.244 3.155 1.00 95.38 186 VAL A N 1
ATOM 1478 C CA . VAL A 1 186 ? -7.878 -5.129 2.582 1.00 95.38 186 VAL A CA 1
ATOM 1479 C C . VAL A 1 186 ? -7.936 -4.125 1.441 1.00 95.38 186 VAL A C 1
ATOM 1481 O O . VAL A 1 186 ? -8.813 -4.212 0.587 1.00 95.38 186 VAL A O 1
ATOM 1484 N N . LEU A 1 187 ? -7.035 -3.150 1.470 1.00 94.62 187 LEU A N 1
ATOM 1485 C CA . LEU A 1 187 ? -6.819 -2.196 0.392 1.00 94.62 187 LEU A CA 1
ATOM 1486 C C . LEU A 1 187 ? -5.434 -2.470 -0.184 1.00 94.62 187 LEU A C 1
ATOM 1488 O O . LEU A 1 187 ? -4.448 -2.306 0.530 1.00 94.62 187 LEU A O 1
ATOM 1492 N N . GLU A 1 188 ? -5.359 -2.910 -1.430 1.00 93.44 188 GLU A N 1
ATOM 1493 C CA . GLU A 1 188 ? -4.094 -3.212 -2.104 1.00 93.44 188 GLU A CA 1
ATOM 1494 C C . GLU A 1 188 ? -3.502 -1.951 -2.737 1.00 93.44 188 GLU A C 1
ATOM 1496 O O . GLU A 1 188 ? -4.227 -1.014 -3.070 1.00 93.44 188 GLU A O 1
ATOM 1501 N N . ASP A 1 189 ? -2.173 -1.910 -2.837 1.00 92.44 189 ASP A N 1
ATOM 1502 C CA . ASP A 1 189 ? -1.406 -0.866 -3.528 1.00 92.44 189 ASP A CA 1
ATOM 1503 C C . ASP A 1 189 ? -1.790 0.578 -3.203 1.00 92.44 189 ASP A C 1
ATOM 1505 O O . ASP A 1 189 ? -1.722 1.448 -4.073 1.00 92.44 189 ASP A O 1
ATOM 1509 N N . VAL A 1 190 ? -2.173 0.868 -1.957 1.00 93.50 190 VAL A N 1
ATOM 1510 C CA . VAL A 1 190 ? -2.570 2.219 -1.555 1.00 93.50 190 VAL A CA 1
ATOM 1511 C C . VAL A 1 190 ? -1.352 3.140 -1.628 1.00 93.50 190 VAL A C 1
ATOM 1513 O O . VAL A 1 190 ? -0.409 2.939 -0.854 1.00 93.50 190 VAL A O 1
ATOM 1516 N N . PRO A 1 191 ? -1.345 4.162 -2.504 1.00 94.81 191 PRO A N 1
ATOM 1517 C CA . PRO A 1 191 ? -0.230 5.094 -2.593 1.00 94.81 191 PRO A CA 1
ATOM 1518 C C . PRO A 1 191 ? -0.078 5.914 -1.310 1.00 94.81 191 PRO A C 1
ATOM 1520 O O . PRO A 1 191 ? -1.050 6.456 -0.781 1.00 94.81 191 PRO A O 1
ATOM 1523 N N . LEU A 1 192 ? 1.158 6.034 -0.824 1.00 93.81 192 LEU A N 1
ATOM 1524 C CA . LEU A 1 192 ? 1.501 6.689 0.447 1.00 93.81 192 LEU A CA 1
ATOM 1525 C C . LEU A 1 192 ? 2.204 8.038 0.242 1.00 93.81 192 LEU A C 1
ATOM 1527 O O . LEU A 1 192 ? 3.005 8.470 1.067 1.00 93.81 192 LEU A O 1
ATOM 1531 N N . THR A 1 193 ? 1.946 8.693 -0.889 1.00 91.06 193 THR A N 1
ATOM 1532 C CA . THR A 1 193 ? 2.666 9.906 -1.308 1.00 91.06 193 THR A CA 1
ATOM 1533 C C . THR A 1 193 ? 2.170 11.184 -0.642 1.00 91.06 193 THR A C 1
ATOM 1535 O O . THR A 1 193 ? 2.899 12.174 -0.623 1.00 91.06 193 THR A O 1
ATOM 1538 N N . LYS A 1 194 ? 0.949 11.184 -0.097 1.00 92.69 194 LYS A N 1
ATOM 1539 C CA . LYS A 1 194 ? 0.358 12.324 0.611 1.00 92.69 194 LYS A CA 1
ATOM 1540 C C . LYS A 1 194 ? -0.363 11.859 1.876 1.00 92.69 194 LYS A C 1
ATOM 1542 O O . LYS A 1 194 ? -0.911 10.755 1.874 1.00 92.69 194 LYS A O 1
ATOM 1547 N N . PRO A 1 195 ? -0.431 12.694 2.927 1.00 94.81 195 PRO A N 1
ATOM 1548 C CA . PRO A 1 195 ? -1.260 12.411 4.088 1.00 94.81 195 PRO A CA 1
ATOM 1549 C C . PRO A 1 195 ? -2.727 12.234 3.689 1.00 94.81 195 PRO A C 1
ATOM 1551 O O . PRO A 1 195 ? -3.293 13.026 2.934 1.00 94.81 195 PRO A O 1
ATOM 1554 N N . PHE A 1 196 ? -3.368 11.214 4.244 1.00 95.00 196 PHE A N 1
ATOM 1555 C CA . PHE A 1 196 ? -4.810 11.021 4.146 1.00 95.00 196 PHE A CA 1
ATOM 1556 C C . PHE A 1 196 ? -5.363 10.522 5.472 1.00 95.00 196 PHE A C 1
ATOM 1558 O O . PHE A 1 196 ? -4.626 10.078 6.356 1.00 95.00 196 PHE A O 1
ATOM 1565 N N . SER A 1 197 ? -6.678 10.632 5.619 1.00 95.12 197 SER A N 1
ATOM 1566 C CA . SER A 1 197 ? -7.378 10.252 6.836 1.00 95.12 197 SER A CA 1
ATOM 1567 C C . SER A 1 197 ? -8.328 9.091 6.607 1.00 95.12 197 SER A C 1
ATOM 1569 O O . SER A 1 197 ? -8.951 8.995 5.549 1.00 95.12 197 SER A O 1
ATOM 1571 N N . MET A 1 198 ? -8.462 8.229 7.613 1.00 95.81 198 MET A N 1
ATOM 1572 C CA . MET A 1 198 ? -9.362 7.080 7.568 1.00 95.81 198 MET A CA 1
ATOM 1573 C C . MET A 1 198 ? -10.197 6.964 8.839 1.00 95.81 198 MET A C 1
ATOM 1575 O O . MET A 1 198 ? -9.717 7.204 9.950 1.00 95.81 198 MET A O 1
ATOM 1579 N N . TYR A 1 199 ? -11.458 6.572 8.675 1.00 93.88 199 TYR A N 1
ATOM 1580 C CA . TYR A 1 199 ? -12.347 6.189 9.770 1.00 93.88 199 TYR A CA 1
ATOM 1581 C C . TYR A 1 199 ? -13.413 5.210 9.283 1.00 93.88 199 TYR A C 1
ATOM 1583 O O . TYR A 1 199 ? -13.729 5.150 8.098 1.00 93.88 199 TYR A O 1
ATOM 1591 N N . VAL A 1 200 ? -14.005 4.455 10.203 1.00 92.00 200 VAL A N 1
ATOM 1592 C CA . VAL A 1 200 ? -15.149 3.587 9.908 1.00 92.00 200 VAL A CA 1
ATOM 1593 C C . VAL A 1 200 ? -16.405 4.199 10.499 1.00 92.00 200 VAL A C 1
ATOM 1595 O O . VAL A 1 200 ? -16.390 4.672 11.634 1.00 92.00 200 VAL A O 1
ATOM 1598 N N . ALA A 1 201 ? -17.509 4.160 9.755 1.00 88.88 201 ALA A N 1
ATOM 1599 C CA . ALA A 1 201 ? -18.821 4.549 10.248 1.00 88.88 201 ALA A CA 1
ATOM 1600 C C . ALA A 1 201 ? -19.871 3.463 10.006 1.00 88.88 201 ALA A C 1
ATOM 1602 O O . ALA A 1 201 ? -19.860 2.771 8.989 1.00 88.88 201 ALA A O 1
ATOM 1603 N N . LYS A 1 202 ? -20.827 3.315 10.923 1.00 84.81 202 LYS A N 1
ATOM 1604 C CA . LYS A 1 202 ? -21.948 2.381 10.764 1.00 84.81 202 LYS A CA 1
ATOM 1605 C C . LYS A 1 202 ? -23.214 2.946 11.385 1.00 84.81 202 LYS A C 1
ATOM 1607 O O . LYS A 1 202 ? -23.166 3.554 12.452 1.00 84.81 202 LYS A O 1
ATOM 1612 N N . LYS A 1 203 ? -24.361 2.693 10.750 1.00 78.12 203 LYS A N 1
ATOM 1613 C CA . LYS A 1 203 ? -25.660 2.918 11.388 1.00 78.12 203 LYS A CA 1
ATOM 1614 C C . LYS A 1 203 ? -25.913 1.832 12.438 1.00 78.12 203 LYS A C 1
ATOM 1616 O O . LYS A 1 203 ? -25.867 0.640 12.137 1.00 78.12 203 LYS A O 1
ATOM 1621 N N . GLN A 1 204 ? -26.201 2.246 13.663 1.00 67.94 204 GLN A N 1
ATOM 1622 C CA . GLN A 1 204 ? -26.695 1.398 14.741 1.00 67.94 204 GLN A CA 1
ATOM 1623 C C . GLN A 1 204 ? -28.024 1.972 15.227 1.00 67.94 204 GLN A C 1
ATOM 1625 O O . GLN A 1 204 ? -28.056 3.072 15.772 1.00 67.94 204 GLN A O 1
ATOM 1630 N N . LYS A 1 205 ? -29.124 1.229 15.027 1.00 59.53 205 LYS A N 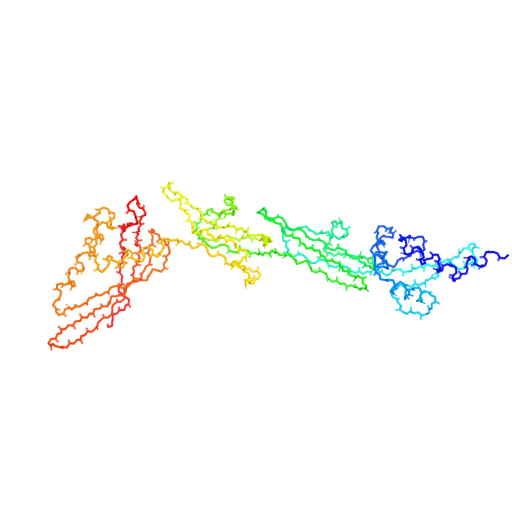1
ATOM 1631 C CA . LYS A 1 205 ? -30.481 1.637 15.451 1.00 59.53 205 LYS A CA 1
ATOM 1632 C C . LYS A 1 205 ? -30.833 3.062 14.985 1.00 59.53 205 LYS A C 1
ATOM 1634 O O . LYS A 1 205 ? -31.182 3.920 15.787 1.00 59.53 205 LYS A O 1
ATOM 1639 N N . GLY A 1 206 ? -30.632 3.328 13.693 1.00 63.44 206 GLY A N 1
ATOM 1640 C CA . GLY A 1 206 ? -30.904 4.625 13.060 1.00 63.44 206 GLY A CA 1
ATOM 1641 C C . GLY A 1 206 ? -29.804 5.685 13.207 1.00 63.44 206 GLY A C 1
ATOM 1642 O O . GLY A 1 206 ? -29.695 6.548 12.342 1.00 63.44 206 GLY A O 1
ATOM 1643 N N . LYS A 1 207 ? -28.925 5.601 14.217 1.00 68.19 207 LYS A N 1
ATOM 1644 C CA . LYS A 1 207 ? -27.869 6.604 14.457 1.00 68.19 207 LYS A CA 1
ATOM 1645 C C . LYS A 1 207 ? -26.538 6.212 13.822 1.00 68.19 207 LYS A C 1
ATOM 1647 O O . LYS A 1 207 ? -26.133 5.052 13.892 1.00 68.19 207 LYS A O 1
ATOM 1652 N N . LEU A 1 208 ? -25.844 7.174 13.214 1.00 74.88 208 LEU A N 1
ATOM 1653 C CA . LEU A 1 208 ? -24.508 6.972 12.652 1.00 74.88 208 LEU A CA 1
ATOM 1654 C C . LEU A 1 208 ? -23.454 7.053 13.763 1.00 74.88 208 LEU A C 1
ATOM 1656 O O . LEU A 1 208 ? -23.355 8.065 14.448 1.00 74.88 208 LEU A O 1
ATOM 1660 N N . VAL A 1 209 ? -22.650 6.004 13.915 1.00 77.94 209 VAL A N 1
ATOM 1661 C CA . VAL A 1 209 ? -21.514 5.967 14.848 1.00 77.94 209 VAL A CA 1
ATOM 1662 C C . VAL A 1 209 ? -20.219 5.890 14.047 1.00 77.94 209 VAL A C 1
ATOM 1664 O O . VAL A 1 209 ? -20.169 5.145 13.067 1.00 77.94 209 VAL A O 1
ATOM 1667 N N . LYS A 1 210 ? -19.192 6.653 14.447 1.00 81.81 210 LYS A N 1
ATOM 1668 C CA . LYS A 1 210 ? -17.876 6.733 13.787 1.00 81.81 210 LYS A CA 1
ATOM 1669 C C . LYS A 1 210 ? -16.750 6.302 14.739 1.00 81.81 210 LYS A C 1
ATOM 1671 O O . LYS A 1 210 ? -16.848 6.530 15.944 1.00 81.81 210 LYS A O 1
ATOM 1676 N N . THR A 1 211 ? -15.684 5.700 14.211 1.00 80.00 211 THR A N 1
ATOM 1677 C CA . THR A 1 211 ? -14.418 5.500 14.944 1.00 80.00 211 THR A CA 1
ATOM 1678 C C . THR A 1 211 ? -13.689 6.826 15.143 1.00 80.00 211 THR A C 1
ATOM 1680 O O . THR A 1 211 ? -14.009 7.818 14.482 1.00 80.00 211 THR A O 1
ATOM 1683 N N . LYS A 1 212 ? -12.638 6.837 15.981 1.00 81.25 212 LYS A N 1
ATOM 1684 C CA . LYS A 1 212 ? -11.662 7.933 15.926 1.00 81.25 212 LYS A CA 1
ATOM 1685 C C . LYS A 1 212 ? -11.080 7.983 14.511 1.00 81.25 212 LYS A C 1
ATOM 1687 O O . LYS A 1 212 ? -10.738 6.944 13.942 1.00 81.25 212 LYS A O 1
ATOM 1692 N N . GLN A 1 213 ? -11.001 9.182 13.950 1.00 87.88 213 GLN A N 1
ATOM 1693 C CA . GLN A 1 213 ? -10.346 9.398 12.670 1.00 87.88 213 GLN A CA 1
ATOM 1694 C C . GLN A 1 213 ? -8.834 9.326 12.871 1.00 87.88 213 GLN A C 1
ATOM 1696 O O . GLN A 1 213 ? -8.278 10.047 13.702 1.00 87.88 213 GLN A O 1
ATOM 1701 N N . VAL A 1 214 ? -8.178 8.455 12.110 1.00 91.69 214 VAL A N 1
ATOM 1702 C CA . VAL A 1 214 ? -6.722 8.456 11.995 1.00 91.69 214 VAL A CA 1
ATOM 1703 C C . VAL A 1 214 ? -6.370 9.473 10.924 1.00 91.69 214 VAL A C 1
ATOM 1705 O O . VAL A 1 214 ? -6.822 9.349 9.787 1.00 91.69 214 VAL A O 1
ATOM 1708 N N . LYS A 1 215 ? -5.624 10.505 11.310 1.00 93.50 215 LYS A N 1
ATOM 1709 C CA . LYS A 1 215 ? -5.039 11.483 10.392 1.00 93.50 215 LYS A CA 1
ATOM 1710 C C . LYS A 1 215 ? -3.640 11.008 10.007 1.00 93.50 215 LYS A C 1
ATOM 1712 O O . LYS A 1 215 ? -3.007 10.327 10.807 1.00 93.50 215 LYS A O 1
ATOM 1717 N N . ASP A 1 216 ? -3.203 11.373 8.808 1.00 95.12 216 ASP A N 1
ATOM 1718 C CA . ASP A 1 216 ? -1.883 11.034 8.268 1.00 95.12 216 ASP A CA 1
ATOM 1719 C C . ASP A 1 216 ? -1.537 9.539 8.386 1.00 95.12 216 ASP A C 1
ATOM 1721 O O . ASP A 1 216 ? -0.607 9.112 9.072 1.00 95.12 216 ASP A O 1
ATOM 1725 N N . VAL A 1 217 ? -2.346 8.712 7.723 1.00 95.00 217 VAL A N 1
ATOM 1726 C CA . VAL A 1 217 ? -2.151 7.257 7.701 1.00 95.00 217 VAL A CA 1
ATOM 1727 C C . VAL A 1 217 ? -0.733 6.846 7.267 1.00 95.00 217 VAL A C 1
ATOM 1729 O O . VAL A 1 217 ? -0.189 5.966 7.937 1.00 95.00 217 VAL A O 1
ATOM 1732 N N . PRO A 1 218 ? -0.095 7.448 6.236 1.00 94.69 218 PRO A N 1
ATOM 1733 C CA . PRO A 1 218 ? 1.288 7.126 5.875 1.00 94.69 218 PRO A CA 1
ATOM 1734 C C . PRO A 1 218 ? 2.277 7.222 7.042 1.00 94.69 218 PRO A C 1
ATOM 1736 O O . PRO A 1 218 ? 3.080 6.305 7.230 1.00 94.69 218 PRO A O 1
ATOM 1739 N N . ALA A 1 219 ? 2.191 8.274 7.865 1.00 94.44 219 ALA A N 1
ATOM 1740 C CA . ALA A 1 219 ? 3.048 8.423 9.041 1.00 94.44 219 ALA A CA 1
ATOM 1741 C C . ALA A 1 219 ? 2.810 7.307 10.072 1.00 94.44 219 ALA A C 1
ATOM 1743 O O . ALA A 1 219 ? 3.765 6.735 10.598 1.00 94.44 219 ALA A O 1
ATOM 1744 N N . VAL A 1 220 ? 1.546 6.935 10.303 1.00 92.31 220 VAL A N 1
ATOM 1745 C CA . VAL A 1 220 ? 1.161 5.875 11.253 1.00 92.31 220 VAL A CA 1
ATOM 1746 C C . VAL A 1 220 ? 1.700 4.499 10.843 1.00 92.31 220 VAL A C 1
ATOM 1748 O O . VAL A 1 220 ? 2.016 3.683 11.706 1.00 92.31 220 VAL A O 1
ATOM 1751 N N . ILE A 1 221 ? 1.833 4.229 9.540 1.00 92.81 221 ILE A N 1
ATOM 1752 C CA . ILE A 1 221 ? 2.256 2.914 9.025 1.00 92.81 221 ILE A CA 1
ATOM 1753 C C . ILE A 1 221 ? 3.702 2.873 8.508 1.00 92.81 221 ILE A C 1
ATOM 1755 O O . ILE A 1 221 ? 4.114 1.856 7.939 1.00 92.81 221 ILE A O 1
ATOM 1759 N N . LYS A 1 222 ? 4.491 3.939 8.711 1.00 88.19 222 LYS A N 1
ATOM 1760 C CA . LYS A 1 222 ? 5.840 4.113 8.136 1.00 88.19 222 LYS A CA 1
ATOM 1761 C C . LYS A 1 222 ? 6.772 2.915 8.383 1.00 88.19 222 LYS A C 1
ATOM 1763 O O . LYS A 1 222 ? 7.451 2.483 7.458 1.00 88.19 222 LYS A O 1
ATOM 1768 N N . GLY A 1 223 ? 6.733 2.318 9.579 1.00 83.75 223 GLY A N 1
ATOM 1769 C CA . GLY A 1 223 ? 7.554 1.155 9.962 1.00 83.75 223 GLY A CA 1
ATOM 1770 C C . GLY A 1 223 ? 6.958 -0.227 9.654 1.00 83.75 223 GLY A C 1
ATOM 1771 O O . GLY A 1 223 ? 7.547 -1.243 10.009 1.00 83.75 223 GLY A O 1
ATOM 1772 N N . SER A 1 224 ? 5.779 -0.302 9.032 1.00 85.69 224 SER A N 1
ATOM 1773 C CA . SER A 1 224 ? 5.150 -1.595 8.721 1.00 85.69 224 SER A CA 1
ATOM 1774 C C . SER A 1 224 ? 5.880 -2.320 7.584 1.00 85.69 224 SER A C 1
ATOM 1776 O O . SER A 1 224 ? 6.379 -1.673 6.663 1.00 85.69 224 SER A O 1
ATOM 1778 N N . LYS A 1 225 ? 5.882 -3.660 7.599 1.00 79.94 225 LYS A N 1
ATOM 1779 C CA . LYS A 1 225 ? 6.322 -4.495 6.461 1.00 79.94 225 LYS A CA 1
ATOM 1780 C C . LYS A 1 225 ? 5.354 -4.352 5.262 1.00 79.94 225 LYS A C 1
ATO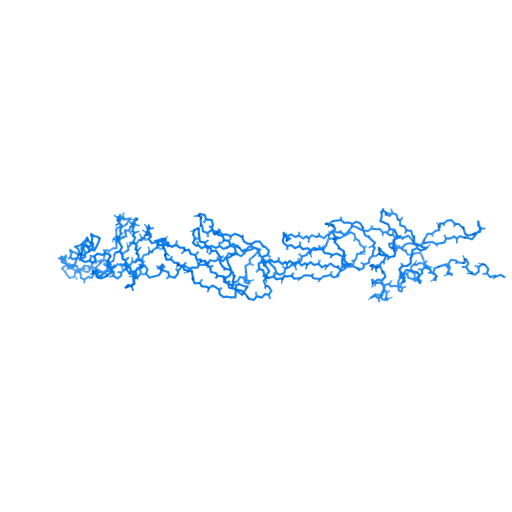M 1782 O O . LYS A 1 225 ? 4.503 -3.463 5.255 1.00 79.94 225 LYS A O 1
ATOM 1787 N N . ASN A 1 226 ? 5.473 -5.229 4.260 1.00 75.06 226 ASN A N 1
ATOM 1788 C CA . ASN A 1 226 ? 4.700 -5.209 3.004 1.00 75.06 226 ASN A CA 1
ATOM 1789 C C . ASN A 1 226 ? 3.177 -5.054 3.196 1.00 75.06 226 ASN A C 1
ATOM 1791 O O . ASN A 1 226 ? 2.531 -4.361 2.415 1.00 75.06 226 ASN A O 1
ATOM 1795 N N . VAL A 1 227 ? 2.613 -5.636 4.263 1.00 89.75 227 VAL A N 1
ATOM 1796 C CA . VAL A 1 227 ? 1.210 -5.436 4.659 1.00 89.75 227 VAL A CA 1
ATOM 1797 C C . VAL A 1 227 ? 1.148 -4.659 5.972 1.00 89.75 227 VAL A C 1
ATOM 1799 O O . VAL A 1 227 ? 1.578 -5.149 7.019 1.00 89.75 227 VAL A O 1
ATOM 1802 N N . ALA A 1 228 ? 0.576 -3.458 5.933 1.00 93.81 228 ALA A N 1
ATOM 1803 C CA . ALA A 1 228 ? 0.336 -2.638 7.114 1.00 93.81 228 ALA A CA 1
ATOM 1804 C C . ALA A 1 228 ? -1.023 -2.970 7.740 1.00 93.81 228 ALA A C 1
ATOM 1806 O O . ALA A 1 228 ? -2.033 -3.047 7.043 1.00 93.81 228 ALA A O 1
ATOM 1807 N N . VAL A 1 229 ? -1.077 -3.131 9.064 1.00 89.00 229 VAL A N 1
ATOM 1808 C CA . VAL A 1 229 ? -2.342 -3.331 9.787 1.00 89.00 229 VAL A CA 1
ATOM 1809 C C . VAL A 1 229 ? -2.760 -2.020 10.440 1.00 89.00 229 VAL A C 1
ATOM 1811 O O . VAL A 1 229 ? -2.118 -1.563 11.383 1.00 89.00 229 VAL A O 1
ATOM 1814 N N . LEU A 1 230 ? -3.865 -1.436 9.975 1.00 90.44 230 LEU A N 1
ATOM 1815 C CA . LEU A 1 230 ? -4.430 -0.210 10.536 1.00 90.44 230 LEU A CA 1
ATOM 1816 C C . LEU A 1 230 ? -5.649 -0.542 11.400 1.00 90.44 230 LEU A C 1
ATOM 1818 O O . LEU A 1 230 ? -6.718 -0.880 10.888 1.00 90.44 230 LEU A O 1
ATOM 1822 N N . LYS A 1 231 ? -5.500 -0.423 12.722 1.00 85.75 231 LYS A N 1
ATOM 1823 C CA . LYS A 1 231 ? -6.598 -0.616 13.679 1.00 85.75 231 LYS A CA 1
ATOM 1824 C C . LYS A 1 231 ? -7.321 0.707 13.918 1.00 85.75 231 LYS A C 1
ATOM 1826 O O . LYS A 1 231 ? -6.740 1.657 14.431 1.00 85.75 231 LYS A O 1
ATOM 1831 N N . LEU A 1 232 ? -8.602 0.758 13.570 1.00 83.81 232 LEU A N 1
ATOM 1832 C CA . LEU A 1 232 ? -9.461 1.917 13.789 1.00 83.81 232 LEU A CA 1
ATOM 1833 C C . LEU A 1 232 ? -10.254 1.714 15.079 1.00 83.81 232 LEU A C 1
ATOM 1835 O O . LEU A 1 232 ? -11.320 1.093 15.100 1.00 83.81 232 LEU A O 1
ATOM 1839 N N . ASP A 1 233 ? -9.671 2.207 16.173 1.00 65.81 233 ASP A N 1
ATOM 1840 C CA . ASP A 1 233 ? -10.192 2.007 17.517 1.00 65.81 233 ASP A CA 1
ATOM 1841 C C . ASP A 1 233 ? -11.515 2.726 17.781 1.00 65.81 233 ASP A C 1
ATOM 1843 O O . ASP A 1 233 ? -11.810 3.836 17.321 1.00 65.81 233 ASP A O 1
ATOM 1847 N N . TRP A 1 234 ? -12.313 2.052 18.602 1.00 60.62 234 TRP A N 1
ATOM 1848 C CA . TRP A 1 234 ? -13.606 2.516 19.055 1.00 60.62 234 TRP A CA 1
ATOM 1849 C C . TRP A 1 234 ? -13.423 3.327 20.339 1.00 60.62 234 TRP A C 1
ATOM 1851 O O . TRP A 1 234 ? -12.965 2.788 21.344 1.00 60.62 234 TRP A O 1
ATOM 1861 N N . GLN A 1 235 ? -13.818 4.601 20.350 1.00 51.31 235 GLN A N 1
ATOM 1862 C CA . GLN A 1 235 ? -13.732 5.427 21.564 1.00 51.31 235 GLN A CA 1
ATOM 1863 C C . GLN A 1 235 ? -14.618 4.915 22.722 1.00 51.31 235 GLN A C 1
ATOM 1865 O O . GLN A 1 235 ? -14.431 5.347 23.853 1.00 51.31 235 GLN A O 1
ATOM 1870 N N . GLN A 1 236 ? -15.555 3.979 22.499 1.00 52.81 236 GLN A N 1
ATOM 1871 C CA . GLN A 1 236 ? -16.525 3.592 23.540 1.00 52.81 236 GLN A CA 1
ATOM 1872 C C . GLN A 1 236 ? -16.038 2.514 24.530 1.00 52.81 236 GLN A C 1
ATOM 1874 O O . GLN A 1 236 ? -16.609 2.431 25.613 1.00 52.81 236 GLN A O 1
ATOM 1879 N N . SER A 1 237 ? -15.015 1.695 24.234 1.00 52.03 237 SER A N 1
ATOM 1880 C CA . SER A 1 237 ? -14.674 0.557 25.118 1.00 52.03 237 SER A CA 1
ATOM 1881 C C . SER A 1 237 ? -14.052 0.973 26.457 1.00 52.03 237 SER A C 1
ATOM 1883 O O . SER A 1 237 ? -14.327 0.331 27.467 1.00 52.03 237 SER A O 1
ATOM 1885 N N . LYS A 1 238 ? -13.279 2.070 26.499 1.00 54.12 238 LYS A N 1
ATOM 1886 C CA . LYS A 1 238 ? -12.757 2.626 27.763 1.00 54.12 238 LYS A CA 1
ATOM 1887 C C . LYS A 1 238 ? -13.880 3.157 28.665 1.00 54.12 238 LYS A C 1
ATOM 1889 O O . LYS A 1 238 ? -13.830 2.968 29.874 1.00 54.12 238 LYS A O 1
ATOM 1894 N N . ASN A 1 239 ? -14.931 3.726 28.072 1.00 72.44 239 ASN A N 1
ATOM 1895 C CA . ASN A 1 239 ? -16.067 4.266 28.823 1.00 72.44 239 ASN A CA 1
ATOM 1896 C C . ASN A 1 239 ? -16.953 3.163 29.421 1.00 72.44 239 ASN A C 1
ATOM 1898 O O . ASN A 1 239 ? -17.490 3.348 30.503 1.00 72.44 239 ASN A O 1
ATOM 1902 N N . VAL A 1 240 ? -17.094 2.011 28.751 1.00 82.62 240 VAL A N 1
ATOM 1903 C CA . VAL A 1 240 ? -17.875 0.872 29.277 1.00 82.62 240 VAL A CA 1
ATOM 1904 C C . VAL A 1 240 ? -17.186 0.226 30.474 1.00 82.62 240 VAL A C 1
ATOM 1906 O O . VAL A 1 240 ? -17.860 -0.080 31.450 1.00 82.62 240 VAL A O 1
ATOM 1909 N N . GLY A 1 241 ? -15.866 0.010 30.399 1.00 88.62 241 GLY A N 1
ATOM 1910 C CA . GLY A 1 241 ? -15.105 -0.585 31.501 1.00 88.62 241 GLY A CA 1
ATOM 1911 C C . GLY A 1 241 ? -15.238 0.242 32.774 1.00 88.62 241 GLY A C 1
ATOM 1912 O O . GLY A 1 241 ? -15.684 -0.284 33.786 1.00 88.62 241 GLY A O 1
ATOM 1913 N N . LYS A 1 242 ? -14.987 1.554 32.667 1.00 90.00 242 LYS A N 1
ATOM 1914 C CA . LYS A 1 242 ? -15.150 2.489 33.783 1.00 90.00 242 LYS A CA 1
ATOM 1915 C C . LYS A 1 242 ? -16.592 2.546 34.299 1.00 90.00 242 LYS A C 1
ATOM 1917 O O . LYS A 1 242 ? -16.802 2.444 35.494 1.00 90.00 242 LYS A O 1
ATOM 1922 N N . LEU A 1 243 ? -17.587 2.612 33.408 1.00 92.62 243 LEU A N 1
ATOM 1923 C CA . LEU A 1 243 ? -19.004 2.617 33.800 1.00 92.62 243 LEU A CA 1
ATOM 1924 C C . LEU A 1 243 ? -19.399 1.362 34.595 1.00 92.62 243 LEU A C 1
ATOM 1926 O O . LEU A 1 243 ? -20.138 1.457 35.573 1.00 92.62 243 LEU A O 1
ATOM 1930 N N . LEU A 1 244 ? -18.929 0.185 34.168 1.00 94.75 244 LEU A N 1
ATOM 1931 C CA . LEU A 1 244 ? -19.145 -1.061 34.902 1.00 94.75 244 LEU A CA 1
ATOM 1932 C C . LEU A 1 244 ? -18.406 -1.029 36.245 1.00 94.75 244 LEU A C 1
ATOM 1934 O O . LEU A 1 244 ? -19.004 -1.365 37.258 1.00 94.75 244 LEU A O 1
ATOM 1938 N N . GLU A 1 245 ? -17.146 -0.600 36.263 1.00 95.31 245 GLU A N 1
ATOM 1939 C CA . GLU A 1 245 ? -16.308 -0.550 37.466 1.00 95.31 245 GLU A CA 1
ATOM 1940 C C . GLU A 1 245 ? -16.896 0.366 38.538 1.00 95.31 245 GLU A C 1
ATOM 1942 O O . GLU A 1 245 ? -17.073 -0.058 39.682 1.00 95.31 245 GLU A O 1
ATOM 1947 N N . ASP A 1 246 ? -17.294 1.576 38.144 1.00 95.31 246 ASP A N 1
ATOM 1948 C CA . ASP A 1 246 ? -17.950 2.547 39.014 1.00 95.31 246 ASP A CA 1
ATOM 1949 C C . ASP A 1 246 ? -19.218 1.928 39.630 1.00 95.31 246 ASP A C 1
ATOM 1951 O O . ASP A 1 246 ? -19.444 2.056 40.829 1.00 95.31 246 ASP A O 1
ATOM 1955 N N . ASN A 1 247 ? -19.999 1.160 38.859 1.00 96.44 247 ASN A N 1
ATOM 1956 C CA . ASN A 1 247 ? -21.240 0.551 39.345 1.00 96.44 247 ASN A CA 1
ATOM 1957 C C . ASN A 1 247 ? -21.042 -0.731 40.169 1.00 96.44 247 ASN A C 1
ATOM 1959 O O . ASN A 1 247 ? -21.835 -0.976 41.074 1.00 96.44 247 ASN A O 1
ATOM 1963 N N . PHE A 1 248 ? -20.004 -1.536 39.922 1.00 96.00 248 PHE A N 1
ATOM 1964 C CA . PHE A 1 248 ? -19.662 -2.667 40.800 1.00 96.00 248 PHE A CA 1
ATOM 1965 C C . PHE A 1 248 ? -19.136 -2.191 42.169 1.00 96.00 248 PHE A C 1
ATOM 1967 O O . PHE A 1 248 ? -19.318 -2.882 43.173 1.00 96.00 248 PHE A O 1
ATOM 1974 N N . ASN A 1 249 ? -18.534 -0.999 42.237 1.00 95.06 249 ASN A N 1
ATOM 1975 C CA . ASN A 1 249 ? -18.074 -0.381 43.485 1.00 95.06 249 ASN A CA 1
ATOM 1976 C C . ASN A 1 249 ? -19.152 0.488 44.170 1.00 95.06 249 ASN A C 1
ATOM 1978 O O . ASN A 1 249 ? -19.275 0.495 45.395 1.00 95.06 249 ASN A O 1
ATOM 1982 N N . TYR A 1 250 ? -19.960 1.215 43.401 1.00 94.94 250 TYR A N 1
ATOM 1983 C CA . TYR A 1 250 ? -20.975 2.148 43.898 1.00 94.94 250 TYR A CA 1
ATOM 1984 C C . TYR A 1 250 ? -22.178 2.173 42.936 1.00 94.94 250 TYR A C 1
ATOM 1986 O O . TYR A 1 250 ? -22.265 3.054 42.080 1.00 94.94 250 TYR A O 1
ATOM 1994 N N . PRO A 1 251 ? -23.126 1.220 43.058 1.00 96.12 251 PRO A N 1
ATOM 1995 C CA . PRO A 1 251 ? -24.257 1.115 42.138 1.00 96.12 251 PRO A CA 1
ATOM 1996 C C . PRO A 1 251 ? -25.085 2.405 42.081 1.00 96.12 251 PRO A C 1
ATOM 1998 O O . PRO A 1 251 ? -25.688 2.814 43.076 1.00 96.12 251 PRO A O 1
ATOM 2001 N N . ASN A 1 252 ? -25.186 3.014 40.898 1.00 96.56 252 ASN A N 1
ATOM 2002 C CA . ASN A 1 252 ? -25.932 4.246 40.665 1.00 96.56 252 ASN A CA 1
ATOM 2003 C C . ASN A 1 252 ? -27.067 4.002 39.670 1.00 96.56 252 ASN A C 1
ATOM 2005 O O . ASN A 1 252 ? -26.847 3.706 38.498 1.00 96.56 252 ASN A O 1
ATOM 2009 N N . SER A 1 253 ? -28.313 4.187 40.110 1.00 96.69 253 SER A N 1
ATOM 2010 C CA . SER A 1 253 ? -29.489 3.931 39.271 1.00 96.69 253 SER A CA 1
ATOM 2011 C C . SER A 1 253 ? -29.497 4.766 37.985 1.00 96.69 253 SER A C 1
ATOM 2013 O O . SER A 1 253 ? -30.009 4.312 36.962 1.00 96.69 253 SER A O 1
ATOM 2015 N N . LYS A 1 254 ? -28.892 5.963 37.984 1.00 95.38 254 LYS A N 1
ATOM 2016 C CA . LYS A 1 254 ? -28.839 6.848 36.807 1.00 95.38 254 LYS A CA 1
ATOM 2017 C C . LYS A 1 254 ? -28.051 6.242 35.645 1.00 95.38 254 LYS A C 1
ATOM 2019 O O . LYS A 1 254 ? -28.352 6.578 34.494 1.00 95.38 254 LYS A O 1
ATOM 2024 N N . ASP A 1 255 ? -27.142 5.315 35.923 1.00 95.75 255 ASP A N 1
ATOM 2025 C CA . ASP A 1 255 ? -26.303 4.655 34.924 1.00 95.75 255 ASP A CA 1
ATOM 2026 C C . ASP A 1 255 ? -27.010 3.494 34.227 1.00 95.75 255 ASP A C 1
ATOM 2028 O O . ASP A 1 255 ? -26.519 2.987 33.221 1.00 95.75 255 ASP A O 1
ATOM 2032 N N . PHE A 1 256 ? -28.198 3.101 34.691 1.00 96.56 256 PHE A N 1
ATOM 2033 C CA . PHE A 1 256 ? -28.961 1.998 34.119 1.00 96.56 256 PHE A CA 1
ATOM 2034 C C . PHE A 1 256 ? -30.144 2.479 33.273 1.00 96.56 256 PHE A C 1
ATOM 2036 O O . PHE A 1 256 ? -30.816 3.478 33.551 1.00 96.56 256 PHE A O 1
ATOM 2043 N N . ILE A 1 257 ? -30.437 1.737 32.205 1.00 90.62 257 ILE A N 1
ATOM 2044 C CA . ILE A 1 257 ? -31.649 1.937 31.407 1.00 90.62 257 ILE A CA 1
ATOM 2045 C C . ILE A 1 257 ? -32.850 1.495 32.243 1.00 90.62 257 ILE A C 1
ATOM 2047 O O . ILE A 1 257 ? -32.918 0.340 32.649 1.00 90.62 257 ILE A O 1
ATOM 2051 N N . GLY A 1 258 ? -33.807 2.394 32.461 1.00 91.81 258 GLY A N 1
ATOM 2052 C CA . GLY A 1 258 ? -34.937 2.149 33.365 1.00 91.81 258 GLY A CA 1
ATOM 2053 C C . GLY A 1 258 ? -34.659 2.543 34.819 1.00 91.81 258 GLY A C 1
ATOM 2054 O O . GLY A 1 258 ? -35.537 2.389 35.663 1.00 91.81 258 GLY A O 1
ATOM 2055 N N . GLY A 1 259 ? -33.477 3.096 35.114 1.00 94.88 259 GLY A N 1
ATOM 2056 C CA . GLY A 1 259 ? -33.186 3.654 36.428 1.00 94.88 259 GLY A CA 1
ATOM 2057 C C . GLY A 1 259 ? -33.225 2.601 37.535 1.00 94.88 259 GLY A C 1
ATOM 2058 O O . GLY A 1 259 ? -32.734 1.485 37.374 1.00 94.88 259 GLY A O 1
ATOM 2059 N N . SER A 1 260 ? -33.886 2.949 38.640 1.00 96.31 260 SER A N 1
ATOM 2060 C CA . SER A 1 260 ? -34.086 2.077 39.803 1.00 96.31 260 SER A CA 1
ATOM 2061 C C . SER A 1 260 ? -34.894 0.810 39.507 1.00 96.31 260 SER A C 1
ATOM 2063 O O . SER A 1 260 ? -34.798 -0.146 40.268 1.00 96.31 260 SER A O 1
ATOM 2065 N N . LYS A 1 261 ? -35.651 0.771 38.400 1.00 97.00 261 LYS A N 1
ATOM 2066 C CA . LYS A 1 261 ? -36.440 -0.397 37.974 1.00 97.00 261 LYS A CA 1
ATOM 2067 C C . LYS A 1 261 ? -35.632 -1.401 37.137 1.00 97.00 261 LYS A C 1
ATOM 2069 O O . LYS A 1 261 ? -36.165 -2.430 36.728 1.00 97.00 261 LYS A O 1
ATOM 2074 N N . ASN A 1 262 ? -34.367 -1.113 36.818 1.00 97.44 262 ASN A N 1
ATOM 2075 C CA . ASN A 1 262 ? -33.532 -2.033 36.047 1.00 97.44 262 ASN A CA 1
ATOM 2076 C C . ASN A 1 262 ? -33.161 -3.267 36.889 1.00 97.44 262 ASN A C 1
ATOM 2078 O O . ASN A 1 262 ? -32.562 -3.125 37.950 1.00 97.44 262 ASN A O 1
ATOM 2082 N N . LYS A 1 263 ? -33.449 -4.476 36.389 1.00 96.94 263 LYS A N 1
ATOM 2083 C CA . LYS A 1 263 ? -33.166 -5.732 37.112 1.00 96.94 263 LYS A CA 1
ATOM 2084 C C . LYS A 1 263 ? -31.696 -5.875 37.515 1.00 96.94 263 LYS A C 1
ATOM 2086 O O . LYS A 1 263 ? -31.412 -6.140 38.674 1.00 96.94 263 LYS A O 1
ATOM 2091 N N . SER A 1 264 ? -30.764 -5.598 36.602 1.00 97.00 264 SER A N 1
ATOM 2092 C CA . SER A 1 264 ? -29.330 -5.677 36.898 1.00 97.00 264 SER A CA 1
ATOM 2093 C C . SER A 1 264 ? -28.859 -4.616 37.894 1.00 97.00 264 SER A C 1
ATOM 2095 O O . SER A 1 264 ? -27.928 -4.880 38.645 1.00 97.00 264 SER A O 1
ATOM 2097 N N . TYR A 1 265 ? -29.487 -3.436 37.931 1.00 97.88 265 TYR A N 1
ATOM 2098 C CA . TYR A 1 265 ? -29.223 -2.461 38.995 1.00 97.88 265 TYR A CA 1
ATOM 2099 C C . TYR A 1 265 ? -29.666 -2.999 40.355 1.00 97.88 265 TYR A C 1
ATOM 2101 O O . TYR A 1 265 ? -28.906 -2.918 41.315 1.00 97.88 265 TYR A O 1
ATOM 2109 N N . VAL A 1 266 ? -30.882 -3.551 40.432 1.00 97.12 266 VAL A N 1
ATOM 2110 C CA . VAL A 1 266 ? -31.434 -4.110 41.672 1.00 97.12 266 VAL A CA 1
ATOM 2111 C C . VAL A 1 266 ? -30.560 -5.261 42.171 1.00 97.12 266 VAL A C 1
ATOM 2113 O O . VAL A 1 266 ? -30.13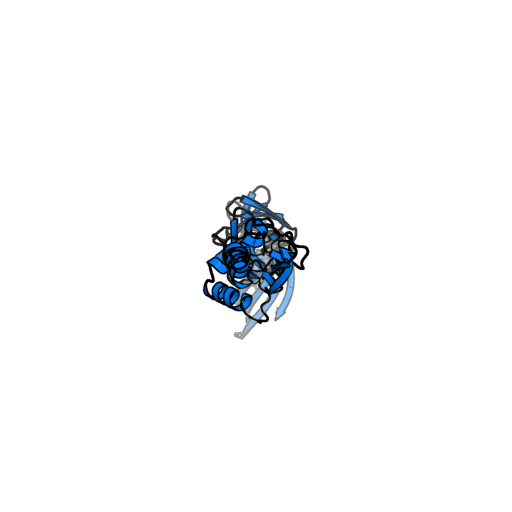4 -5.234 43.319 1.00 97.12 266 VAL A O 1
ATOM 2116 N N . GLU A 1 267 ? -30.210 -6.208 41.298 1.00 95.56 267 GLU A N 1
ATOM 2117 C CA . GLU A 1 267 ? -29.303 -7.322 41.609 1.00 95.56 267 GLU A CA 1
ATOM 2118 C C . GLU A 1 267 ? -27.949 -6.828 42.136 1.00 95.56 267 GLU A C 1
ATOM 2120 O O . GLU A 1 267 ? -27.488 -7.268 43.190 1.00 95.56 267 GLU A O 1
ATOM 2125 N N . LEU A 1 268 ? -27.326 -5.877 41.432 1.00 95.56 268 LEU A N 1
ATOM 2126 C CA . LEU A 1 268 ? -26.014 -5.354 41.802 1.00 95.56 268 LEU A CA 1
ATOM 2127 C C . LEU A 1 268 ? -26.055 -4.567 43.117 1.00 95.56 268 LEU A C 1
ATOM 2129 O O . LEU A 1 268 ? -25.153 -4.697 43.942 1.00 95.56 268 LEU A O 1
ATOM 2133 N N . ARG A 1 269 ? -27.115 -3.782 43.338 1.00 96.19 269 ARG A N 1
ATOM 2134 C CA . ARG A 1 269 ? -27.340 -3.052 44.590 1.00 96.19 269 ARG A CA 1
ATOM 2135 C C . ARG A 1 269 ? -27.498 -4.013 45.763 1.00 96.19 269 ARG A C 1
ATOM 2137 O O . ARG A 1 269 ? -26.866 -3.790 46.791 1.00 96.19 269 ARG A O 1
ATOM 2144 N N . THR A 1 270 ? -28.303 -5.063 45.613 1.00 95.12 270 THR A N 1
ATOM 2145 C CA . THR A 1 270 ? -28.498 -6.083 46.653 1.00 95.12 270 THR A CA 1
ATOM 2146 C C . THR A 1 270 ? -27.184 -6.784 46.978 1.00 95.12 270 THR A C 1
ATOM 2148 O O . THR A 1 270 ? -26.807 -6.873 48.143 1.00 95.12 270 THR A O 1
ATOM 2151 N N . LEU A 1 271 ? -26.434 -7.200 45.952 1.00 92.06 271 LEU A N 1
ATOM 2152 C CA . LEU A 1 271 ? -25.131 -7.840 46.121 1.00 92.06 271 LEU A CA 1
ATOM 2153 C C . LEU A 1 271 ? -24.147 -6.949 46.897 1.00 92.06 271 LEU A C 1
ATOM 2155 O O . LEU A 1 271 ? -23.563 -7.382 47.888 1.00 92.06 271 LEU A O 1
ATOM 2159 N N . VAL A 1 272 ? -24.006 -5.686 46.481 1.00 92.06 272 VAL A N 1
ATOM 2160 C CA . VAL A 1 272 ? -23.120 -4.713 47.134 1.00 92.06 272 VAL A CA 1
ATOM 2161 C C . VAL A 1 272 ? -23.570 -4.400 48.563 1.00 92.06 272 VAL A C 1
ATOM 2163 O O . VAL A 1 272 ? -22.729 -4.282 49.454 1.00 92.06 272 VAL A O 1
ATOM 2166 N N . SER A 1 273 ? -24.878 -4.284 48.808 1.00 91.62 273 SER A N 1
ATOM 2167 C CA . SER A 1 273 ? -25.418 -4.048 50.151 1.00 91.62 273 SER A CA 1
ATOM 2168 C C . SER A 1 273 ? -25.103 -5.207 51.094 1.00 91.62 273 SER A C 1
ATOM 2170 O O . SER A 1 273 ? -24.686 -4.974 52.225 1.00 91.62 273 SER A O 1
ATOM 2172 N N . ASN A 1 274 ? -25.237 -6.448 50.622 1.00 92.06 274 ASN A N 1
ATOM 2173 C CA . ASN A 1 274 ? -24.921 -7.633 51.417 1.00 92.06 274 ASN A CA 1
ATOM 2174 C C . ASN A 1 274 ? -23.440 -7.672 51.809 1.00 92.06 274 ASN A C 1
ATOM 2176 O O . ASN A 1 274 ? -23.116 -8.007 52.946 1.00 92.06 274 ASN A O 1
ATOM 2180 N N . TRP A 1 275 ? -22.534 -7.276 50.910 1.00 90.50 275 TRP A N 1
ATOM 2181 C CA . TRP A 1 275 ? -21.114 -7.158 51.244 1.00 90.50 275 TRP A CA 1
ATOM 2182 C C . TRP A 1 275 ? -20.857 -6.067 52.277 1.00 90.50 275 TRP A C 1
ATOM 2184 O O . TRP A 1 275 ? -20.201 -6.330 53.276 1.00 90.50 275 TRP A O 1
ATOM 2194 N N . ARG A 1 276 ? -21.410 -4.865 52.089 1.00 86.75 276 ARG A N 1
ATOM 2195 C CA . ARG A 1 276 ? -21.224 -3.751 53.037 1.00 86.75 276 ARG A CA 1
ATOM 2196 C C . ARG A 1 276 ? -21.743 -4.062 54.441 1.00 86.75 276 ARG A C 1
ATOM 2198 O O . ARG A 1 276 ? -21.164 -3.583 55.405 1.00 86.75 276 ARG A O 1
ATOM 2205 N N . ASN A 1 277 ? -22.786 -4.883 54.538 1.00 88.69 277 ASN A N 1
ATOM 2206 C CA . ASN A 1 277 ? -23.368 -5.322 55.805 1.00 88.69 277 ASN A CA 1
ATOM 2207 C C . ASN A 1 277 ? -22.743 -6.624 56.338 1.00 88.69 277 ASN A C 1
ATOM 2209 O O . ASN A 1 277 ? -23.174 -7.130 57.372 1.00 88.69 277 ASN A O 1
ATOM 2213 N N . SER A 1 278 ? -21.761 -7.204 55.639 1.00 88.50 278 SER A N 1
ATOM 2214 C CA . SER A 1 278 ? -21.132 -8.449 56.074 1.00 88.50 278 SER A CA 1
ATOM 2215 C C . SER A 1 278 ? -20.258 -8.202 57.306 1.00 88.50 278 SER A C 1
ATOM 2217 O O . SER A 1 278 ? -19.374 -7.339 57.262 1.00 88.50 278 SER A O 1
ATOM 2219 N N . PRO A 1 279 ? -20.433 -8.981 58.388 1.00 84.19 279 PRO A N 1
ATOM 2220 C CA . PRO A 1 279 ? -19.620 -8.824 59.582 1.00 84.19 279 PRO A CA 1
ATOM 2221 C C . PRO A 1 279 ? -18.150 -9.055 59.235 1.00 84.19 279 PRO A C 1
ATOM 2223 O O . PRO A 1 279 ? -17.812 -9.947 58.452 1.00 84.19 279 PRO A O 1
ATOM 2226 N N . ASN A 1 280 ? -17.272 -8.265 59.847 1.00 89.50 280 ASN A N 1
ATOM 2227 C CA . ASN A 1 280 ? -15.822 -8.299 59.653 1.00 89.50 280 ASN A CA 1
ATOM 2228 C C . ASN A 1 280 ? -15.315 -7.773 58.299 1.00 89.50 280 ASN A C 1
ATOM 2230 O O . ASN A 1 280 ? -14.101 -7.661 58.160 1.00 89.50 280 ASN A O 1
ATOM 2234 N N . LEU A 1 281 ? -16.149 -7.441 57.303 1.00 91.12 281 LEU A N 1
ATOM 2235 C CA . LEU A 1 281 ? -15.655 -6.834 56.057 1.00 91.12 281 LEU A CA 1
ATOM 2236 C C . LEU A 1 281 ? -15.298 -5.359 56.296 1.00 91.12 281 LEU A C 1
ATOM 2238 O O . LEU A 1 281 ? -16.142 -4.570 56.701 1.00 91.12 281 LEU A O 1
ATOM 2242 N N . THR A 1 282 ? -14.056 -4.970 56.008 1.00 90.38 282 THR A N 1
ATOM 2243 C CA . THR A 1 282 ? -13.581 -3.584 56.182 1.00 90.38 282 THR A CA 1
ATOM 2244 C C . THR A 1 282 ? -13.489 -2.821 54.869 1.00 90.38 282 THR A C 1
ATOM 2246 O O . THR A 1 282 ? -13.704 -1.612 54.836 1.00 90.38 282 THR A O 1
ATOM 2249 N N . LYS A 1 283 ? -13.164 -3.507 53.768 1.00 92.00 283 LYS A N 1
ATOM 2250 C CA . LYS A 1 283 ? -13.055 -2.895 52.440 1.00 92.00 283 LYS A CA 1
ATOM 2251 C C . LYS A 1 283 ? -13.374 -3.916 51.361 1.00 92.00 283 LYS A C 1
ATOM 2253 O O . LYS A 1 283 ? -12.980 -5.074 51.466 1.00 92.00 283 LYS A O 1
ATOM 2258 N N . TYR A 1 284 ? -14.007 -3.465 50.285 1.00 93.25 284 TYR A N 1
ATOM 2259 C CA . TYR A 1 284 ? -14.010 -4.199 49.028 1.00 93.25 284 TYR A CA 1
ATOM 2260 C C . TYR A 1 284 ? -13.719 -3.261 47.857 1.00 93.25 284 TYR A C 1
ATOM 2262 O O . TYR A 1 284 ? -13.956 -2.055 47.947 1.00 93.25 284 TYR A O 1
ATOM 2270 N N . HIS A 1 285 ? -13.196 -3.817 46.770 1.00 94.81 285 HIS A N 1
ATOM 2271 C CA . HIS A 1 285 ? -13.022 -3.109 45.510 1.00 94.81 285 HIS A CA 1
ATOM 2272 C C . HIS A 1 285 ? -13.160 -4.070 44.329 1.00 94.81 285 HIS A C 1
ATOM 2274 O O . HIS A 1 285 ? -12.696 -5.206 44.404 1.00 94.81 285 HIS A O 1
ATOM 2280 N N . ALA A 1 286 ? -13.783 -3.620 43.247 1.00 95.50 286 ALA A N 1
ATOM 2281 C CA . ALA A 1 286 ? -13.942 -4.375 42.014 1.00 95.50 286 ALA A CA 1
ATOM 2282 C C . ALA A 1 286 ? -13.144 -3.720 40.881 1.00 95.50 286 ALA A C 1
ATOM 2284 O O . ALA A 1 286 ? -13.369 -2.550 40.590 1.00 95.50 286 ALA A O 1
ATOM 2285 N N . ASN A 1 287 ? -12.286 -4.493 40.213 1.00 93.38 287 ASN A N 1
ATOM 2286 C CA . ASN A 1 287 ? -11.562 -4.083 39.007 1.00 93.38 287 ASN A CA 1
ATOM 2287 C C . ASN A 1 287 ? -12.186 -4.745 37.773 1.00 93.38 287 ASN A C 1
ATOM 2289 O O . ASN A 1 287 ? -12.415 -5.960 37.774 1.00 93.38 287 ASN A O 1
ATOM 2293 N N . ILE A 1 288 ? -12.433 -3.979 36.704 1.00 93.19 288 ILE A N 1
ATOM 2294 C CA . ILE A 1 288 ? -13.065 -4.495 35.480 1.00 93.19 288 ILE A CA 1
ATOM 2295 C C . ILE A 1 288 ? -12.063 -4.601 34.336 1.00 93.19 288 ILE A C 1
ATOM 2297 O O . ILE A 1 288 ? -11.457 -3.624 33.910 1.00 93.19 288 ILE A O 1
ATOM 2301 N N . THR A 1 289 ? -11.983 -5.789 33.736 1.00 87.50 289 THR A N 1
ATOM 2302 C CA . THR A 1 289 ? -11.291 -5.995 32.457 1.00 87.50 289 THR A CA 1
ATOM 2303 C C . THR A 1 289 ? -12.297 -6.376 31.383 1.00 87.50 289 THR A C 1
ATOM 2305 O O . THR A 1 289 ? -12.880 -7.459 31.413 1.00 87.50 289 THR A O 1
ATOM 2308 N N . VAL A 1 290 ? -12.510 -5.493 30.408 1.00 86.81 290 VAL A N 1
ATOM 2309 C CA . VAL A 1 290 ? -13.415 -5.758 29.283 1.00 86.81 290 VAL A CA 1
ATOM 2310 C C . VAL A 1 290 ? -12.679 -6.545 28.194 1.00 86.81 290 VAL A C 1
ATOM 2312 O O . VAL A 1 290 ? -11.713 -6.068 27.606 1.00 86.81 290 VAL A O 1
ATOM 2315 N N . ASN A 1 291 ? -13.176 -7.744 27.890 1.00 77.44 291 ASN A N 1
ATOM 2316 C CA . ASN A 1 291 ? -12.542 -8.716 26.994 1.00 77.44 291 ASN A CA 1
ATOM 2317 C C . ASN A 1 291 ? -12.969 -8.553 25.524 1.00 77.44 291 ASN A C 1
ATOM 2319 O O . ASN A 1 291 ? -12.417 -9.206 24.640 1.00 77.44 291 ASN A O 1
ATOM 2323 N N . ASN A 1 292 ? -13.980 -7.728 25.233 1.00 64.75 292 ASN A N 1
ATOM 2324 C CA . ASN A 1 292 ? -14.426 -7.457 23.867 1.00 64.75 292 ASN A CA 1
ATOM 2325 C C . ASN A 1 292 ? -15.051 -6.057 23.704 1.00 64.75 292 ASN A C 1
ATOM 2327 O O . ASN A 1 292 ? -15.417 -5.388 24.659 1.00 64.75 292 ASN A O 1
ATOM 2331 N N . LYS A 1 293 ? -15.196 -5.593 22.460 1.00 62.31 293 LYS A N 1
ATOM 2332 C CA . LYS A 1 293 ? -15.623 -4.210 22.158 1.00 62.31 293 LYS A CA 1
ATOM 2333 C C . LYS A 1 293 ? -17.118 -4.073 21.788 1.00 62.31 293 LYS A C 1
ATOM 2335 O O . LYS A 1 293 ? -17.517 -3.048 21.243 1.00 62.31 293 LYS A O 1
ATOM 2340 N N . SER A 1 294 ? -17.947 -5.096 22.031 1.00 69.44 294 SER A N 1
ATOM 2341 C CA . SER A 1 294 ? -19.385 -5.102 21.684 1.00 69.44 294 SER A CA 1
ATOM 2342 C C . SER A 1 294 ? -20.233 -4.500 22.801 1.00 69.44 294 SER A C 1
ATOM 2344 O O . SER A 1 294 ? -20.077 -4.914 23.936 1.00 69.44 294 SER A O 1
ATOM 2346 N N . LEU A 1 295 ? -21.182 -3.606 22.488 1.00 75.62 295 LEU A N 1
ATOM 2347 C CA . LEU A 1 295 ? -22.161 -3.093 23.464 1.00 75.62 295 LEU A CA 1
ATOM 2348 C C . LEU A 1 295 ? -23.406 -3.978 23.634 1.00 75.62 295 LEU A C 1
ATOM 2350 O O . LEU A 1 295 ? -24.180 -3.749 24.555 1.00 75.62 295 LEU A O 1
ATOM 2354 N N . ASN A 1 296 ? -23.643 -4.950 22.748 1.00 75.44 296 ASN A N 1
ATOM 2355 C CA . ASN A 1 296 ? -24.825 -5.826 22.821 1.00 75.44 296 ASN A CA 1
ATOM 2356 C C . ASN A 1 296 ? -24.512 -7.218 23.399 1.00 75.44 296 ASN A C 1
ATOM 2358 O O . ASN A 1 296 ? -25.439 -7.950 23.714 1.00 75.44 296 ASN A O 1
ATOM 2362 N N . ASP A 1 297 ? -23.229 -7.571 23.500 1.00 81.50 297 ASP A N 1
ATOM 2363 C CA . ASP A 1 297 ? -22.718 -8.793 24.136 1.00 81.50 297 ASP A CA 1
ATOM 2364 C C . ASP A 1 297 ? -21.345 -8.454 24.722 1.00 81.50 297 ASP A C 1
ATOM 2366 O O . ASP A 1 297 ? -20.316 -8.788 24.140 1.00 81.50 297 ASP A O 1
ATOM 2370 N N . ILE A 1 298 ? -21.314 -7.669 25.796 1.00 85.44 298 ILE A N 1
ATOM 2371 C CA . ILE A 1 298 ? -20.090 -7.324 26.518 1.00 85.44 298 ILE A CA 1
ATOM 2372 C C . ILE A 1 298 ? -19.654 -8.570 27.300 1.00 85.44 298 ILE A C 1
ATOM 2374 O O . ILE A 1 298 ? -20.429 -9.185 28.034 1.00 85.44 298 ILE A O 1
ATOM 2378 N N . ARG A 1 299 ? -18.385 -8.933 27.143 1.00 87.31 299 ARG A N 1
ATOM 2379 C CA . ARG A 1 299 ? -17.693 -9.994 27.867 1.00 87.31 299 ARG A CA 1
ATOM 2380 C C . ARG A 1 299 ? -16.610 -9.332 28.681 1.00 87.31 299 ARG A C 1
ATOM 2382 O O . ARG A 1 299 ? -15.780 -8.617 28.126 1.00 87.31 299 ARG A O 1
ATOM 2389 N N . TYR A 1 300 ? -16.600 -9.573 29.975 1.00 92.50 300 TYR A N 1
ATOM 2390 C CA . TYR A 1 300 ? -15.644 -8.937 30.868 1.00 92.50 300 TYR A CA 1
ATOM 2391 C C . TYR A 1 300 ? -15.331 -9.845 32.049 1.00 92.50 300 TYR A C 1
ATOM 2393 O O . TYR A 1 300 ? -16.024 -10.836 32.292 1.00 92.50 300 TYR A O 1
ATOM 2401 N N . SER A 1 301 ? -14.245 -9.532 32.735 1.00 93.06 301 SER A N 1
ATOM 2402 C CA . SER A 1 301 ? -13.848 -10.159 33.984 1.00 93.06 301 SER A CA 1
ATOM 2403 C C . SER A 1 301 ? -13.931 -9.119 35.095 1.00 93.06 301 SER A C 1
ATOM 2405 O O . SER A 1 301 ? -13.616 -7.951 34.861 1.00 93.06 301 SER A O 1
ATOM 2407 N N . VAL A 1 302 ? -14.350 -9.551 36.279 1.00 95.44 302 VAL A N 1
ATOM 2408 C CA . VAL A 1 302 ? -14.357 -8.742 37.498 1.00 95.44 302 VAL A CA 1
ATOM 2409 C C . VAL A 1 302 ? -13.441 -9.404 38.501 1.00 95.44 302 VAL A C 1
ATOM 2411 O O . VAL A 1 302 ? -13.627 -10.582 38.803 1.00 95.44 302 VAL A O 1
ATOM 2414 N N . GLU A 1 303 ? -12.469 -8.661 39.002 1.00 96.12 303 GLU A N 1
ATOM 2415 C CA . GLU A 1 303 ? -11.655 -9.066 40.140 1.00 96.12 303 GLU A CA 1
ATOM 2416 C C . GLU A 1 303 ? -12.147 -8.318 41.377 1.00 96.12 303 GLU A C 1
ATOM 2418 O O . GLU A 1 303 ? -12.026 -7.097 41.466 1.00 96.12 303 GLU A O 1
ATOM 2423 N N . PHE A 1 304 ? -12.730 -9.056 42.315 1.00 94.62 304 PHE A N 1
ATOM 2424 C CA . PHE A 1 304 ? -13.165 -8.550 43.606 1.00 94.62 304 PHE A CA 1
ATOM 2425 C C . PHE A 1 304 ? -12.062 -8.751 44.636 1.00 94.62 304 PHE A C 1
ATOM 2427 O O . PHE A 1 304 ? -11.667 -9.880 44.918 1.00 94.62 304 PHE A O 1
ATOM 2434 N N . ASN A 1 305 ? -11.608 -7.652 45.219 1.00 94.88 305 ASN A N 1
ATOM 2435 C CA . ASN A 1 305 ? -10.617 -7.603 46.277 1.00 94.88 305 ASN A CA 1
ATOM 2436 C C . ASN A 1 305 ? -11.324 -7.281 47.596 1.00 94.88 305 ASN A C 1
ATOM 2438 O O . ASN A 1 305 ? -11.789 -6.157 47.776 1.00 94.88 305 ASN A O 1
ATOM 2442 N N . PHE A 1 306 ? -11.403 -8.245 48.510 1.00 94.38 306 PHE A N 1
ATOM 2443 C CA . PHE A 1 306 ? -12.022 -8.091 49.828 1.00 94.38 306 PHE A CA 1
ATOM 2444 C C . PHE A 1 306 ? -10.961 -8.032 50.926 1.00 94.38 306 PHE A C 1
ATOM 2446 O O . PHE A 1 306 ? -9.982 -8.780 50.894 1.00 94.38 306 PHE A O 1
ATOM 2453 N N . ALA A 1 307 ? -11.183 -7.183 51.925 1.00 93.88 307 ALA A N 1
ATOM 2454 C CA . ALA A 1 307 ? -10.402 -7.121 53.150 1.00 93.88 307 ALA A CA 1
ATOM 2455 C C . ALA A 1 307 ? -11.323 -7.304 54.358 1.00 93.88 307 ALA A C 1
ATOM 2457 O O . ALA A 1 307 ? -12.342 -6.623 54.473 1.00 93.88 307 ALA A O 1
ATOM 2458 N N . PHE A 1 308 ? -10.938 -8.201 55.261 1.00 92.75 308 PHE A N 1
ATOM 2459 C CA . PHE A 1 308 ? -11.664 -8.517 56.483 1.00 92.75 308 PHE A CA 1
ATOM 2460 C C . PHE A 1 308 ? -10.801 -8.252 57.719 1.00 92.75 308 PHE A C 1
ATOM 2462 O O . PHE A 1 308 ? -9.575 -8.350 57.655 1.00 92.75 308 PHE A O 1
ATOM 2469 N N . ASN A 1 309 ? -11.439 -7.961 58.848 1.00 91.50 309 ASN A N 1
ATOM 2470 C CA . ASN A 1 309 ? -10.831 -7.902 60.170 1.00 91.50 309 ASN A CA 1
ATOM 2471 C C . ASN A 1 309 ? -11.657 -8.744 61.144 1.00 91.50 309 ASN A C 1
ATOM 2473 O O . ASN A 1 309 ? -12.782 -8.374 61.463 1.00 91.50 309 ASN A O 1
ATOM 2477 N N . LYS A 1 310 ? -11.099 -9.864 61.603 1.00 88.31 310 LYS A N 1
ATOM 2478 C CA . LYS A 1 310 ? -11.733 -10.756 62.578 1.00 88.31 310 LYS A CA 1
ATOM 2479 C C . LYS A 1 310 ? -10.798 -10.895 63.772 1.00 88.31 310 LYS A C 1
ATOM 2481 O O . LYS A 1 310 ? -9.667 -11.346 63.607 1.00 88.31 310 LYS A O 1
ATOM 2486 N N . ASN A 1 311 ? -11.262 -10.503 64.958 1.00 87.06 311 ASN A N 1
ATOM 2487 C CA . ASN A 1 311 ? -10.499 -10.562 66.213 1.00 87.06 311 ASN A CA 1
ATOM 2488 C C . ASN A 1 311 ? -9.107 -9.899 66.105 1.00 87.06 311 ASN A C 1
ATOM 2490 O O . ASN A 1 311 ? -8.103 -10.469 66.522 1.00 87.06 311 ASN A O 1
ATOM 2494 N N . GLY A 1 312 ? -9.028 -8.731 65.455 1.00 84.69 312 GLY A N 1
ATOM 2495 C CA . GLY A 1 312 ? -7.780 -7.980 65.259 1.00 84.69 312 GLY A CA 1
ATOM 2496 C C . GLY A 1 312 ? -6.876 -8.492 64.130 1.00 84.69 312 GLY A C 1
ATOM 2497 O O . GLY A 1 312 ? -5.904 -7.824 63.777 1.00 84.69 312 GLY A O 1
ATOM 2498 N N . LYS A 1 313 ? -7.189 -9.640 63.513 1.00 88.38 313 LYS A N 1
ATOM 2499 C CA . LYS A 1 313 ? -6.416 -10.210 62.401 1.00 88.38 313 LYS A CA 1
ATOM 2500 C C . LYS A 1 313 ? -7.006 -9.796 61.054 1.00 88.38 313 LYS A C 1
ATOM 2502 O O . LYS A 1 313 ? -8.208 -9.926 60.816 1.00 88.38 313 LYS A O 1
ATOM 2507 N N . ARG A 1 314 ? -6.141 -9.314 60.153 1.00 90.25 314 ARG A N 1
ATOM 2508 C CA . ARG A 1 314 ? -6.510 -8.895 58.792 1.00 90.25 314 ARG A CA 1
ATOM 2509 C C . ARG A 1 314 ? -6.406 -10.057 57.811 1.00 90.25 314 ARG A C 1
ATOM 2511 O O . ARG A 1 314 ? -5.366 -10.700 57.725 1.00 90.25 314 ARG A O 1
ATOM 2518 N N . TYR A 1 315 ? -7.447 -10.244 57.009 1.00 90.44 315 TYR A N 1
ATOM 2519 C CA . TYR A 1 315 ? -7.499 -11.253 55.952 1.00 90.44 315 TYR A CA 1
ATOM 2520 C C . TYR A 1 315 ? -7.843 -10.590 54.622 1.00 90.44 315 TYR A C 1
ATOM 2522 O O . TYR A 1 315 ? -8.620 -9.635 54.586 1.00 90.44 315 TYR A O 1
ATOM 2530 N N . LYS A 1 316 ? -7.277 -11.089 53.522 1.00 92.88 316 LYS A N 1
ATOM 2531 C CA . LYS A 1 316 ? -7.621 -10.655 52.165 1.00 92.88 316 LYS A CA 1
ATOM 2532 C C . LYS A 1 316 ? -8.160 -11.839 51.384 1.00 92.88 316 LYS A C 1
ATOM 2534 O O . LYS A 1 316 ? -7.673 -12.949 51.561 1.00 92.88 316 LYS A O 1
ATOM 2539 N N . ARG A 1 317 ? -9.137 -11.583 50.523 1.00 93.06 317 ARG A N 1
ATOM 2540 C CA . ARG A 1 317 ? -9.673 -12.575 49.593 1.00 93.06 317 ARG A CA 1
ATOM 2541 C C . ARG A 1 317 ? -9.810 -11.947 48.219 1.00 93.06 317 ARG A C 1
ATOM 2543 O O . ARG A 1 317 ? -10.350 -10.846 48.109 1.00 93.06 317 ARG A O 1
ATOM 2550 N N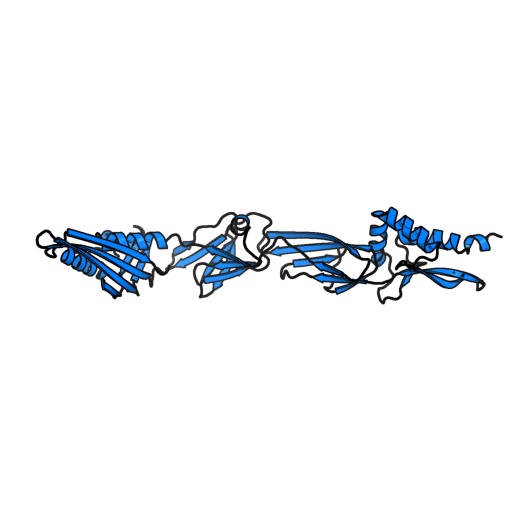 . VAL A 1 318 ? -9.354 -12.647 47.188 1.00 92.94 318 VAL A N 1
ATOM 2551 C CA . VAL A 1 318 ? -9.501 -12.228 45.793 1.00 92.94 318 VAL A CA 1
ATOM 2552 C C . VAL A 1 318 ? -10.395 -13.217 45.065 1.00 92.94 318 VAL A C 1
ATOM 2554 O O . VAL A 1 318 ? -10.119 -14.415 45.009 1.00 92.94 318 VAL A O 1
ATOM 2557 N N . GLN A 1 319 ? -11.475 -12.716 44.476 1.00 94.25 319 GLN A N 1
ATOM 2558 C CA . GLN A 1 319 ? -12.411 -13.519 43.700 1.00 94.25 319 GLN A CA 1
ATOM 2559 C C . GLN A 1 319 ? -12.517 -12.978 42.280 1.00 94.25 319 GLN A C 1
ATOM 2561 O O . GLN A 1 319 ? -12.862 -11.821 42.070 1.00 94.25 319 GLN A O 1
ATOM 2566 N N . VAL A 1 320 ? -12.278 -13.835 41.290 1.00 93.38 320 VAL A N 1
ATOM 2567 C CA . VAL A 1 320 ? -12.380 -13.475 39.875 1.00 93.38 320 VAL A CA 1
ATOM 2568 C C . VAL A 1 320 ? -13.624 -14.109 39.275 1.00 93.38 320 VAL A C 1
ATOM 2570 O O . VAL A 1 320 ? -13.807 -15.329 39.320 1.00 93.38 320 VAL A O 1
ATOM 2573 N N . MET A 1 321 ? -14.465 -13.282 38.662 1.00 95.44 321 MET A N 1
ATOM 2574 C CA . MET A 1 321 ? -15.665 -13.698 37.943 1.00 95.44 321 MET A CA 1
ATOM 2575 C C . MET A 1 321 ? -15.577 -13.317 36.466 1.00 95.44 321 MET A C 1
ATOM 2577 O O . MET A 1 321 ? -15.013 -12.287 36.112 1.00 95.44 321 MET A O 1
ATOM 2581 N N . LYS A 1 322 ? -16.163 -14.132 35.585 1.00 93.88 322 LYS A N 1
ATOM 2582 C CA . LYS A 1 322 ? -16.339 -13.815 34.159 1.00 93.88 322 LYS A CA 1
ATOM 2583 C C . LYS A 1 322 ? -17.813 -13.601 33.857 1.00 93.88 322 LYS A C 1
ATOM 2585 O O . LYS A 1 322 ? -18.632 -14.450 34.196 1.00 93.88 322 LYS A O 1
ATOM 2590 N N . PHE A 1 323 ? -18.115 -12.518 33.154 1.00 94.94 323 PHE A N 1
ATOM 2591 C CA . PHE A 1 323 ? -19.460 -12.136 32.744 1.00 94.94 323 PHE A CA 1
ATOM 2592 C C . PHE A 1 323 ? -19.632 -12.251 31.228 1.00 94.94 323 PHE A C 1
ATOM 2594 O O . PHE A 1 323 ? -18.701 -11.998 30.451 1.00 94.94 323 PHE A O 1
ATOM 2601 N N . ARG A 1 324 ? -20.832 -12.659 30.807 1.00 91.00 324 ARG A N 1
ATOM 2602 C CA . ARG A 1 324 ? -21.252 -12.780 29.400 1.00 91.00 324 ARG A CA 1
ATOM 2603 C C . ARG A 1 324 ? -22.659 -12.224 29.207 1.00 91.00 324 ARG A C 1
ATOM 2605 O O . ARG A 1 324 ? -23.412 -12.113 30.171 1.00 91.00 324 ARG A O 1
ATOM 2612 N N . SER A 1 325 ? -23.019 -11.912 27.962 1.00 88.94 325 SER A N 1
ATOM 2613 C CA . SER A 1 325 ? -24.351 -11.405 27.600 1.00 88.94 325 SER A CA 1
ATOM 2614 C C . SER A 1 325 ? -24.711 -10.071 28.262 1.00 88.94 325 SER A C 1
ATOM 2616 O O . SER A 1 325 ? -25.883 -9.709 28.362 1.00 88.94 325 SER A O 1
ATOM 2618 N N . ALA A 1 326 ? -23.710 -9.314 28.713 1.00 92.06 326 ALA A N 1
ATOM 2619 C CA . ALA A 1 326 ? -23.923 -7.973 29.227 1.00 92.06 326 ALA A CA 1
ATOM 2620 C C . ALA A 1 326 ? -24.181 -7.002 28.074 1.00 92.06 326 ALA A C 1
ATOM 2622 O O . ALA A 1 326 ? -23.763 -7.226 26.938 1.00 92.06 326 ALA A O 1
ATOM 2623 N N . SER A 1 327 ? -24.886 -5.907 28.330 1.00 88.69 327 SER A N 1
ATOM 2624 C CA . SER A 1 327 ? -25.111 -4.913 27.285 1.00 88.69 327 SER A CA 1
ATOM 2625 C C . SER A 1 327 ? -25.287 -3.508 27.832 1.00 88.69 327 SER A C 1
ATOM 2627 O O . SER A 1 327 ? -25.805 -3.294 28.925 1.00 88.69 327 SER A O 1
ATOM 2629 N N . ALA A 1 328 ? -24.878 -2.535 27.026 1.00 88.88 328 ALA A N 1
ATOM 2630 C CA . ALA A 1 328 ? -25.002 -1.112 27.284 1.00 88.88 328 ALA A CA 1
ATOM 2631 C C . ALA A 1 328 ? -25.530 -0.392 26.034 1.00 88.88 328 ALA A C 1
ATOM 2633 O O . ALA A 1 328 ? -25.543 -0.924 24.922 1.00 88.88 328 ALA A O 1
ATOM 2634 N N . ARG A 1 329 ? -26.019 0.834 26.204 1.00 77.50 329 ARG A N 1
ATOM 2635 C CA . ARG A 1 329 ? -26.561 1.656 25.120 1.00 77.50 329 ARG A CA 1
ATOM 2636 C C . ARG A 1 329 ? -26.196 3.116 25.336 1.00 77.50 329 ARG A C 1
ATOM 2638 O O . ARG A 1 329 ? -26.380 3.648 26.425 1.00 77.50 329 ARG A O 1
ATOM 2645 N N . SER A 1 330 ? -25.758 3.788 24.278 1.00 73.69 330 SER A N 1
ATOM 2646 C CA . SER A 1 330 ? -25.658 5.249 24.271 1.00 73.69 330 SER A CA 1
ATOM 2647 C C . SER A 1 330 ? -27.053 5.879 24.254 1.00 73.69 330 SER A C 1
ATOM 2649 O O . SER A 1 330 ? -27.880 5.564 23.396 1.00 73.69 330 SER A O 1
ATOM 2651 N N . THR A 1 331 ? -27.309 6.777 25.199 1.00 65.19 331 THR A N 1
ATOM 2652 C CA . THR A 1 331 ? -28.530 7.585 25.310 1.00 65.19 331 THR A CA 1
ATOM 2653 C C . THR A 1 331 ? -28.190 9.066 25.125 1.00 65.19 331 THR A C 1
ATOM 2655 O O . THR A 1 331 ? -27.015 9.420 25.045 1.00 65.19 331 THR A O 1
ATOM 2658 N N . SER A 1 332 ? -29.194 9.946 25.064 1.00 52.34 332 SER A N 1
ATOM 2659 C CA . SER A 1 332 ? -28.965 11.402 25.076 1.00 52.34 332 SER A CA 1
ATOM 2660 C C . SER A 1 332 ? -28.263 11.883 26.352 1.00 52.34 332 SER A C 1
ATOM 2662 O O . SER A 1 332 ? -27.570 12.887 26.320 1.00 52.34 332 SER A O 1
ATOM 2664 N N . LYS A 1 333 ? -28.395 11.137 27.455 1.00 64.88 333 LYS A N 1
ATOM 2665 C CA . LYS A 1 333 ? -27.794 11.431 28.765 1.00 64.88 333 LYS A CA 1
ATOM 2666 C C . LYS A 1 333 ? -26.489 10.654 29.009 1.00 64.88 333 LYS A C 1
ATOM 2668 O O . LYS A 1 333 ? -26.117 10.441 30.155 1.00 64.88 333 LYS A O 1
ATOM 2673 N N . GLY A 1 334 ? -25.841 10.160 27.950 1.00 73.06 334 GLY A N 1
ATOM 2674 C CA . GLY A 1 334 ? -24.609 9.368 28.038 1.00 73.06 334 GLY A CA 1
ATOM 2675 C C . GLY A 1 334 ? -24.810 7.855 27.901 1.00 73.06 334 GLY A C 1
ATOM 2676 O O . GLY A 1 334 ? -25.892 7.366 27.555 1.00 73.06 334 GLY A O 1
ATOM 2677 N N . LEU A 1 335 ? -23.726 7.103 28.099 1.00 83.25 335 LEU A N 1
ATOM 2678 C CA . LEU A 1 335 ? -23.710 5.640 28.036 1.00 83.25 335 LEU A CA 1
ATOM 2679 C C . LEU A 1 335 ? -24.413 5.053 29.267 1.00 83.25 335 LEU A C 1
ATOM 2681 O O . LEU A 1 335 ? -24.110 5.451 30.382 1.00 83.25 335 LEU A O 1
ATOM 2685 N N . LYS A 1 336 ? -25.328 4.102 29.058 1.00 89.31 336 LYS A N 1
ATOM 2686 C CA . LYS A 1 336 ? -26.066 3.434 30.138 1.00 89.31 336 LYS A CA 1
ATOM 2687 C C . LYS A 1 336 ? -26.016 1.918 30.034 1.00 89.31 336 LYS A C 1
ATOM 2689 O O . LYS A 1 336 ? -26.077 1.372 28.932 1.00 89.31 336 LYS A O 1
ATOM 2694 N N . ILE A 1 337 ? -25.981 1.239 31.172 1.00 94.62 337 ILE A N 1
ATOM 2695 C CA . ILE A 1 337 ? -26.038 -0.216 31.303 1.00 94.62 337 ILE A CA 1
ATOM 2696 C C . ILE A 1 337 ? -27.480 -0.680 31.059 1.00 94.62 337 ILE A C 1
ATOM 2698 O O . ILE A 1 337 ? -28.427 -0.209 31.686 1.00 94.62 337 ILE A O 1
ATOM 2702 N N . LYS A 1 338 ? -27.670 -1.613 30.123 1.00 93.50 338 LYS A N 1
ATOM 2703 C CA . LYS A 1 338 ? -28.946 -2.319 29.940 1.00 93.50 338 LYS A CA 1
ATOM 2704 C C . LYS A 1 338 ? -29.014 -3.531 30.868 1.00 93.50 338 LYS A C 1
ATOM 2706 O O . LYS A 1 338 ? -30.036 -3.733 31.512 1.00 93.50 338 LYS A O 1
ATOM 2711 N N . THR A 1 339 ? -27.943 -4.321 30.909 1.00 95.44 339 THR A N 1
ATOM 2712 C CA . THR A 1 339 ? -27.771 -5.463 31.815 1.00 95.44 339 THR A CA 1
ATOM 2713 C C . THR A 1 339 ? -26.283 -5.729 32.043 1.00 95.44 339 THR A C 1
ATOM 2715 O O . THR A 1 339 ? -25.479 -5.531 31.129 1.00 95.44 339 THR A O 1
ATOM 2718 N N . ILE A 1 340 ? -25.928 -6.191 33.243 1.00 95.31 340 ILE A N 1
ATOM 2719 C CA . ILE A 1 340 ? -24.568 -6.646 33.580 1.00 95.31 340 ILE A CA 1
ATOM 2720 C C . ILE A 1 340 ? -24.290 -8.079 33.098 1.00 95.31 340 ILE A C 1
ATOM 2722 O O . ILE A 1 340 ? -23.159 -8.542 33.167 1.00 95.31 340 ILE A O 1
ATOM 2726 N N . GLY A 1 341 ? -25.291 -8.776 32.551 1.00 94.62 341 GLY A N 1
ATOM 2727 C CA . GLY A 1 341 ? -25.135 -10.145 32.067 1.00 94.62 341 GLY A CA 1
ATOM 2728 C C . GLY A 1 341 ? -24.954 -11.181 33.183 1.00 94.62 341 GLY A C 1
ATOM 2729 O O . GLY A 1 341 ? -25.007 -10.869 34.369 1.00 94.62 341 GLY A O 1
ATOM 2730 N N . GLY A 1 342 ? -24.754 -12.438 32.786 1.00 93.25 342 GLY A N 1
ATOM 2731 C CA . GLY A 1 342 ? -24.580 -13.557 33.713 1.00 93.25 342 GLY A CA 1
ATOM 2732 C C . GLY A 1 342 ? -23.118 -13.733 34.116 1.00 93.25 342 GLY A C 1
ATOM 2733 O O . GLY A 1 342 ? -22.254 -13.871 33.243 1.00 93.25 342 GLY A O 1
ATOM 2734 N N . GLY A 1 343 ? -22.848 -13.733 35.423 1.00 91.62 343 GLY A N 1
ATOM 2735 C CA . GLY A 1 343 ? -21.518 -13.925 36.003 1.00 91.62 343 GLY A CA 1
ATOM 2736 C C . GLY A 1 343 ? -21.277 -15.360 36.474 1.00 91.62 343 GLY A C 1
ATOM 2737 O O . GLY A 1 343 ? -22.160 -15.984 37.050 1.00 91.62 343 GLY A O 1
ATOM 2738 N N . ARG A 1 344 ? -20.057 -15.871 36.276 1.00 92.19 344 ARG A N 1
ATOM 2739 C CA . ARG A 1 344 ? -19.585 -17.141 36.857 1.00 92.19 344 ARG A CA 1
ATOM 2740 C C . ARG A 1 344 ? -18.249 -16.960 37.566 1.00 92.19 344 ARG A C 1
ATOM 2742 O O . ARG A 1 344 ? -17.383 -16.250 37.050 1.00 92.19 344 ARG A O 1
ATOM 2749 N N . ILE A 1 345 ? -18.070 -17.611 38.713 1.00 90.69 345 ILE A N 1
ATOM 2750 C CA . ILE A 1 345 ? -16.792 -17.631 39.437 1.00 90.69 345 ILE A CA 1
ATOM 2751 C C . ILE A 1 345 ? -15.783 -18.459 38.640 1.00 90.69 345 ILE A C 1
ATOM 2753 O O . ILE A 1 345 ? -16.124 -19.491 38.067 1.00 90.69 345 ILE A O 1
ATOM 2757 N N . VAL A 1 346 ? -14.549 -17.967 38.559 1.00 89.31 346 VAL A N 1
ATOM 2758 C CA . VAL A 1 346 ? -13.443 -18.627 37.849 1.00 89.31 346 VAL A CA 1
ATOM 2759 C C . VAL A 1 346 ? -12.257 -18.876 38.774 1.00 89.31 346 VAL A C 1
ATOM 2761 O O . VAL A 1 346 ? -11.509 -19.820 38.556 1.00 89.31 346 VAL A O 1
ATOM 2764 N N . SER A 1 347 ? -12.085 -18.054 39.809 1.00 86.56 347 SER A N 1
ATOM 2765 C CA . SER A 1 347 ? -11.083 -18.260 40.854 1.00 86.56 347 SER A CA 1
ATOM 2766 C C . SER A 1 347 ? -11.545 -17.601 42.150 1.00 86.56 347 SER A C 1
ATOM 2768 O O . SER A 1 347 ? -12.183 -16.550 42.112 1.00 86.56 347 SER A O 1
ATOM 2770 N N . SER A 1 348 ? -11.185 -18.192 43.286 1.00 81.62 348 SER A N 1
ATOM 2771 C CA . SER A 1 348 ? -11.316 -17.610 44.623 1.00 81.62 348 SER A CA 1
ATOM 2772 C C . SER A 1 348 ? -10.085 -18.021 45.422 1.00 81.62 348 SER A C 1
ATOM 2774 O O . SER A 1 348 ? -9.834 -19.217 45.539 1.00 81.62 348 SER A O 1
ATOM 2776 N N . LYS A 1 349 ? -9.324 -17.052 45.930 1.00 80.00 349 LYS A N 1
ATOM 2777 C CA . LYS A 1 349 ? -8.114 -17.273 46.730 1.00 80.00 349 LYS A CA 1
ATOM 2778 C C . LYS A 1 349 ? -8.135 -16.418 47.983 1.00 80.00 349 LYS A C 1
ATOM 2780 O O . LYS A 1 349 ? -8.622 -15.265 47.888 1.00 80.00 349 LYS A O 1
#

Foldseek 3Di:
DPVCVCLDLLNLLVVQLVCLLQQHQPQEDEPDPDDRDSVLSVQSNQFCVVPVVVSVVVSVVAVDPDPAQWYWDFDQADVRPRTRIGIYWYKAKEAEDEPAPQKFKDKPNHGDDRIDIGTFGKIWIKMWGAPPNDIWIDIDIDGDRHHDYDYTDTQFAKEKEADDAQWFKDKQNHGDGGAHNRRIDIDTRHHLPDKIKMKTWDDDPNDIDIFPIDTRVCVVQVPPDRYGYHYRDHPCPVVVQVLVQCCLQPNFQVQADVRPPQPQSVVSVVVNVCQVPDAFWDDKGKHKDFPDDDQQWTKIKIWIWTWGADPNDIDIKIWIKIFTRWHWDQDPVGIHTHHRHDIDTDDMD

pLDDT: mean 88.07, std 9.23, range [50.66, 97.88]

Secondary structure (DSSP, 8-state):
--HHHHTSHHHHHHHHHHHHHHT--TTEEESSSS---HHHHHHHHHHHHH-HHHHHHHHHHHTTT---SSEEEEEEEETTTEEEEEEEEP-EEEEEE---TTEEEEETTEE--SEEEE-SEEEEEEEEEEETTEEEEEEEEEEESSSEEEE---SEEEEEEE-STTPEEEETTEEEEE--TTSEEEEEEEE-SS---EEEEEEETTEEEEPPPBP-HHHHTTT--SEEEEE---THHHHHHHHHHHHHHS--GGGBTTGGG-HHHHHHHHHHHHHHTSTTEEEEEEEEEE----SSSEEEEEEEEEEEEETTEEEEEEEEEEEEEEEEEEETTEEEEEE--EEEEEEE-

Radius of gyration: 38.33 Å; chains: 1; bounding box: 77×31×124 Å

Organism: NCBI:txid1226335